Protein AF-A0AAJ5UP30-F1 (afdb_monomer_lite)

pLDDT: mean 88.15, std 12.1, range [41.09, 98.25]

Structure (mmCIF, N/CA/C/O backbone):
data_AF-A0AAJ5UP30-F1
#
_entry.id   AF-A0AAJ5UP30-F1
#
loop_
_atom_site.group_PDB
_atom_site.id
_atom_site.type_symbol
_atom_site.label_atom_id
_atom_site.label_alt_id
_atom_site.label_comp_id
_atom_site.label_asym_id
_atom_site.label_entity_id
_atom_site.label_seq_id
_atom_site.pdbx_PDB_ins_code
_atom_site.Cartn_x
_atom_site.Cartn_y
_atom_site.Cartn_z
_atom_site.occupancy
_atom_site.B_iso_or_equiv
_atom_site.auth_seq_id
_atom_site.auth_comp_id
_atom_site.auth_asym_id
_atom_site.auth_atom_id
_atom_site.pdbx_PDB_model_num
ATOM 1 N N . MET A 1 1 ? -9.444 -6.051 -22.638 1.00 88.31 1 MET A N 1
ATOM 2 C CA . MET A 1 1 ? -9.551 -6.904 -21.428 1.00 88.31 1 MET A CA 1
ATOM 3 C C . MET A 1 1 ? -9.373 -6.108 -20.137 1.00 88.31 1 MET A C 1
ATOM 5 O O . MET A 1 1 ? -10.094 -6.377 -19.191 1.00 88.31 1 MET A O 1
ATOM 9 N N . THR A 1 2 ? -8.501 -5.095 -20.102 1.00 93.06 2 THR A N 1
ATOM 10 C CA . THR A 1 2 ? -8.292 -4.219 -18.929 1.00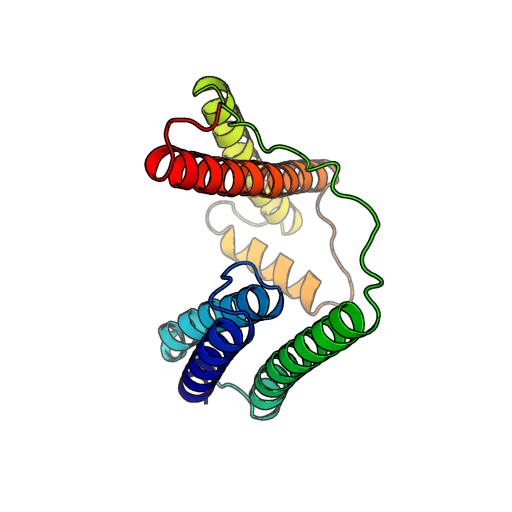 93.06 2 THR A CA 1
ATOM 11 C C . THR A 1 2 ? -9.570 -3.531 -18.433 1.00 93.06 2 THR A C 1
ATOM 13 O O . THR A 1 2 ? -9.874 -3.604 -17.249 1.00 93.06 2 THR A O 1
ATOM 16 N N . TYR A 1 3 ? -10.379 -2.945 -19.327 1.00 94.56 3 TYR A N 1
ATOM 17 C CA . TYR A 1 3 ? -11.665 -2.339 -18.942 1.00 94.56 3 TYR A CA 1
ATOM 18 C C . TYR A 1 3 ? -12.660 -3.358 -18.368 1.00 94.56 3 TYR A C 1
ATOM 20 O O . TYR A 1 3 ? -13.332 -3.078 -17.382 1.00 94.56 3 TYR A O 1
ATOM 28 N N . LEU A 1 4 ? -12.714 -4.563 -18.946 1.00 95.81 4 LEU A N 1
ATOM 29 C CA . LEU A 1 4 ? -13.547 -5.653 -18.432 1.00 95.81 4 LEU A CA 1
ATOM 30 C C . LEU A 1 4 ? -13.093 -6.085 -17.030 1.00 95.81 4 LEU A C 1
ATOM 32 O O . LEU A 1 4 ? -13.929 -6.260 -16.151 1.00 95.81 4 LEU A O 1
ATOM 36 N N . LEU A 1 5 ? -11.779 -6.211 -16.813 1.00 96.62 5 LEU A N 1
ATOM 37 C CA . LEU A 1 5 ? -11.207 -6.520 -15.502 1.00 96.62 5 LEU A CA 1
ATOM 38 C C . LEU A 1 5 ? -11.625 -5.476 -14.462 1.00 96.62 5 LEU A C 1
ATOM 40 O O . LEU A 1 5 ? -12.078 -5.843 -13.384 1.00 96.62 5 LEU A O 1
ATOM 44 N N . LEU A 1 6 ? -11.525 -4.187 -14.801 1.00 97.50 6 LEU A N 1
ATOM 45 C CA . LEU A 1 6 ? -11.940 -3.101 -13.914 1.00 97.50 6 LEU A CA 1
ATOM 46 C C . LEU A 1 6 ? -13.417 -3.225 -13.516 1.00 97.50 6 LEU A C 1
ATOM 48 O O . LEU A 1 6 ? -13.734 -3.154 -12.332 1.00 97.50 6 LEU A O 1
ATOM 52 N N . VAL A 1 7 ? -14.311 -3.456 -14.482 1.00 97.81 7 VAL A N 1
ATOM 53 C CA . VAL A 1 7 ? -15.747 -3.624 -14.208 1.00 97.81 7 VAL A CA 1
ATOM 54 C C . VAL A 1 7 ? -15.998 -4.815 -13.280 1.00 97.81 7 VAL A C 1
ATOM 56 O O . VAL A 1 7 ? -16.731 -4.680 -12.302 1.00 97.81 7 VAL A O 1
ATOM 59 N N . LEU A 1 8 ? -15.358 -5.960 -13.532 1.00 97.75 8 LEU A N 1
ATOM 60 C CA . LEU A 1 8 ? -15.498 -7.149 -12.685 1.00 97.75 8 LEU A CA 1
ATOM 61 C C . LEU A 1 8 ? -14.999 -6.905 -11.257 1.00 97.75 8 LEU A C 1
ATOM 63 O O . LEU A 1 8 ? -15.668 -7.295 -10.302 1.00 97.75 8 LEU A O 1
ATOM 67 N N . LEU A 1 9 ? -13.864 -6.221 -11.097 1.00 98.06 9 LEU A N 1
ATOM 68 C CA . LEU A 1 9 ? -13.325 -5.878 -9.782 1.00 98.06 9 LEU A CA 1
ATOM 69 C C . LEU A 1 9 ? -14.232 -4.892 -9.029 1.00 98.06 9 LEU A C 1
ATOM 71 O O . LEU A 1 9 ? -14.397 -5.035 -7.820 1.00 98.06 9 LEU A O 1
ATOM 75 N N . ILE A 1 10 ? -14.864 -3.934 -9.719 1.00 98.25 10 ILE A N 1
ATOM 76 C CA . ILE A 1 10 ? -15.855 -3.029 -9.109 1.00 98.25 10 ILE A CA 1
ATOM 77 C C . ILE A 1 10 ? -17.078 -3.817 -8.629 1.00 98.25 10 ILE A C 1
ATOM 79 O O . ILE A 1 10 ? -17.529 -3.618 -7.502 1.00 98.25 10 ILE A O 1
ATOM 83 N N . ILE A 1 11 ? -17.600 -4.737 -9.445 1.00 98.06 11 ILE A N 1
ATOM 84 C CA . ILE A 1 11 ? -18.727 -5.596 -9.053 1.00 98.06 11 ILE A CA 1
ATOM 85 C C . ILE A 1 11 ? -18.357 -6.426 -7.820 1.00 98.06 11 ILE A C 1
ATOM 87 O O . ILE A 1 11 ? -19.125 -6.478 -6.858 1.00 98.06 11 ILE A O 1
ATOM 91 N N . LEU A 1 12 ? -17.166 -7.026 -7.814 1.00 97.25 12 LEU A N 1
ATOM 92 C CA . LEU A 1 12 ? -16.684 -7.825 -6.692 1.00 97.25 12 LEU A CA 1
ATOM 93 C C . LEU A 1 12 ? -16.474 -6.978 -5.426 1.00 97.25 12 LEU A C 1
ATOM 95 O O . LEU A 1 12 ? -16.794 -7.427 -4.328 1.00 97.25 12 LEU A O 1
ATOM 99 N N . LEU A 1 13 ? -16.012 -5.732 -5.564 1.00 97.88 13 LEU A N 1
ATOM 100 C CA . LEU A 1 13 ? -15.893 -4.790 -4.451 1.00 97.88 13 LEU A CA 1
ATOM 101 C C . LEU A 1 13 ? -17.262 -4.487 -3.832 1.00 97.88 13 LEU A C 1
ATOM 103 O O . LEU A 1 13 ? -17.413 -4.545 -2.613 1.00 97.88 13 LEU A O 1
ATOM 107 N N . LEU A 1 14 ? -18.267 -4.192 -4.662 1.00 97.62 14 LEU A N 1
ATOM 108 C CA . LEU A 1 14 ? -19.634 -3.936 -4.201 1.00 97.62 14 LEU A CA 1
ATOM 109 C C . LEU A 1 14 ? -20.241 -5.173 -3.528 1.00 97.62 14 LEU A C 1
ATOM 111 O O . LEU A 1 14 ? -20.891 -5.053 -2.487 1.00 97.62 14 LEU A O 1
ATOM 115 N N . PHE A 1 15 ? -19.991 -6.359 -4.084 1.00 96.50 15 PHE A N 1
ATOM 116 C CA . PHE A 1 15 ? -20.386 -7.625 -3.477 1.00 96.50 15 PHE A CA 1
ATOM 117 C C . PHE A 1 15 ? -19.740 -7.809 -2.098 1.00 96.50 15 PHE A C 1
ATOM 119 O O . PHE A 1 15 ? -20.448 -8.056 -1.122 1.00 96.50 15 PHE A O 1
ATOM 126 N N . ASN A 1 16 ? -18.426 -7.604 -1.984 1.00 96.31 16 ASN A N 1
ATOM 127 C CA . ASN A 1 16 ? -17.703 -7.713 -0.717 1.00 96.31 16 ASN A CA 1
ATOM 128 C C . ASN A 1 16 ? -18.163 -6.681 0.314 1.00 96.31 16 ASN A C 1
ATOM 130 O O . ASN A 1 16 ? -18.272 -7.016 1.493 1.00 96.31 16 ASN A O 1
ATOM 134 N N . LEU A 1 17 ? -18.492 -5.456 -0.105 1.00 95.56 17 LEU A N 1
ATOM 135 C CA . LEU A 1 17 ? -19.091 -4.455 0.778 1.00 95.56 17 LEU A CA 1
ATOM 136 C C . LEU A 1 17 ? -20.421 -4.954 1.339 1.00 95.56 17 LEU A C 1
ATOM 138 O O . LEU A 1 17 ? -20.625 -4.908 2.548 1.00 95.56 17 LEU A O 1
ATOM 142 N N . LYS A 1 18 ? -21.313 -5.488 0.499 1.00 95.19 18 LYS A N 1
ATOM 143 C CA . LYS A 1 18 ? -22.596 -6.031 0.970 1.00 95.19 18 LYS A CA 1
ATOM 144 C C . LYS A 1 18 ? -22.419 -7.252 1.869 1.00 95.19 18 LYS A C 1
ATOM 146 O O . LYS A 1 18 ? -23.051 -7.307 2.924 1.00 95.19 18 LYS A O 1
ATOM 151 N N . LEU A 1 19 ? -21.534 -8.177 1.498 1.00 92.62 19 LEU A N 1
ATOM 152 C CA . LEU A 1 19 ? -21.231 -9.378 2.277 1.00 92.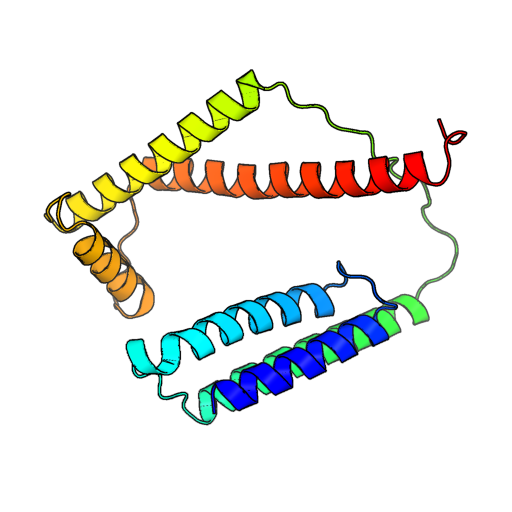62 19 LEU A CA 1
ATOM 153 C C . LEU A 1 19 ? -20.717 -9.031 3.683 1.00 92.62 19 LEU A C 1
ATOM 155 O O . LEU A 1 19 ? -21.101 -9.672 4.658 1.00 92.62 19 LEU A O 1
ATOM 159 N N . ASN A 1 20 ? -19.927 -7.960 3.799 1.00 91.69 20 ASN A N 1
ATOM 160 C CA . ASN A 1 20 ? -19.376 -7.465 5.060 1.00 91.69 20 ASN A CA 1
ATOM 161 C C . ASN A 1 20 ? -20.202 -6.318 5.679 1.00 91.69 20 ASN A C 1
ATOM 163 O O . ASN A 1 20 ? -19.674 -5.517 6.442 1.00 91.69 20 ASN A O 1
ATOM 167 N N . ARG A 1 21 ? -21.506 -6.214 5.374 1.00 90.44 21 ARG A N 1
ATOM 168 C CA . ARG A 1 21 ? -22.435 -5.228 5.981 1.00 90.44 21 ARG A CA 1
ATOM 169 C C . ARG A 1 21 ? -21.985 -3.760 5.849 1.00 90.44 21 ARG A C 1
ATOM 171 O O . ARG A 1 21 ? -22.243 -2.940 6.724 1.00 90.44 21 ARG A O 1
ATOM 178 N N . ASN A 1 22 ? -21.376 -3.427 4.716 1.00 87.44 22 ASN A N 1
ATOM 179 C CA . ASN A 1 22 ? -20.755 -2.144 4.378 1.00 87.44 22 ASN A CA 1
ATOM 180 C C . ASN A 1 22 ? -19.571 -1.752 5.283 1.00 87.44 22 ASN A C 1
ATOM 182 O O . ASN A 1 22 ? -19.244 -0.570 5.377 1.00 87.44 22 ASN A O 1
ATOM 186 N N . ASP A 1 23 ? -18.912 -2.719 5.929 1.00 84.81 23 ASP A N 1
ATOM 187 C CA . ASP A 1 23 ? -17.641 -2.477 6.607 1.00 84.81 23 ASP A CA 1
ATOM 188 C C . ASP A 1 23 ? -16.527 -2.263 5.572 1.00 84.81 23 ASP A C 1
ATOM 190 O O . ASP A 1 23 ? -16.058 -3.198 4.919 1.00 84.81 23 ASP A O 1
ATOM 194 N N . ILE A 1 24 ? -16.108 -1.007 5.419 1.00 88.75 24 ILE A N 1
ATOM 195 C CA . ILE A 1 24 ? -15.057 -0.602 4.477 1.00 88.75 24 ILE A CA 1
ATOM 196 C C . ILE A 1 24 ? -13.667 -1.125 4.868 1.00 88.75 24 ILE A C 1
ATOM 198 O O . ILE A 1 24 ? -12.766 -1.132 4.034 1.00 88.75 24 ILE A O 1
ATOM 202 N N . ILE A 1 25 ? -13.490 -1.548 6.124 1.00 87.88 25 ILE A N 1
ATOM 203 C CA . ILE A 1 25 ? -12.219 -2.021 6.692 1.00 87.88 25 ILE A CA 1
ATOM 204 C C . ILE A 1 25 ? -12.159 -3.553 6.679 1.00 87.88 25 ILE A C 1
ATOM 206 O O . ILE A 1 25 ? -11.116 -4.142 6.965 1.00 87.88 25 ILE A O 1
ATOM 210 N N . ALA A 1 26 ? -13.246 -4.224 6.284 1.00 89.00 26 ALA A N 1
ATOM 211 C CA . ALA A 1 26 ? -13.247 -5.668 6.139 1.00 89.00 26 ALA A CA 1
ATOM 212 C C . ALA A 1 26 ? -12.109 -6.119 5.197 1.00 89.00 26 ALA A C 1
ATOM 214 O O . ALA A 1 26 ? -11.944 -5.537 4.117 1.00 89.00 26 ALA A O 1
ATOM 215 N N . PRO A 1 27 ? -11.345 -7.174 5.545 1.00 92.31 27 PRO A N 1
ATOM 216 C CA . PRO A 1 27 ? -10.177 -7.592 4.768 1.00 92.31 27 PRO A CA 1
ATOM 217 C C . PRO A 1 27 ? -10.472 -7.816 3.279 1.00 92.31 27 PRO A C 1
ATOM 219 O O . PRO A 1 27 ? -9.727 -7.339 2.425 1.00 92.31 27 PRO A O 1
ATOM 222 N N . ALA A 1 28 ? -11.594 -8.469 2.954 1.00 95.31 28 ALA A N 1
ATOM 223 C CA . ALA A 1 28 ? -12.018 -8.706 1.571 1.00 95.31 28 ALA A CA 1
ATOM 224 C C . ALA A 1 28 ? -12.303 -7.403 0.803 1.00 95.31 28 ALA A C 1
ATOM 226 O O . ALA A 1 28 ? -11.978 -7.296 -0.382 1.00 95.31 28 ALA A O 1
ATOM 227 N N . VAL A 1 29 ? -12.877 -6.399 1.476 1.00 95.75 29 VAL A N 1
ATOM 228 C CA . VAL A 1 29 ? -13.176 -5.086 0.890 1.00 95.75 29 VAL A CA 1
ATOM 229 C C . VAL A 1 29 ? -11.886 -4.327 0.613 1.00 95.75 29 VAL A C 1
ATOM 231 O O . VAL A 1 29 ? -11.675 -3.911 -0.523 1.00 95.75 29 VAL A O 1
ATOM 234 N N . LEU A 1 30 ? -10.997 -4.206 1.605 1.00 94.69 30 LEU A N 1
ATOM 235 C CA . LEU A 1 30 ? -9.714 -3.512 1.453 1.00 94.69 30 LEU A CA 1
ATOM 236 C C . LEU A 1 30 ? -8.843 -4.143 0.362 1.00 94.69 30 LEU A C 1
ATOM 238 O O . LEU A 1 30 ? -8.293 -3.434 -0.484 1.00 94.69 30 LEU A O 1
ATOM 242 N N . PHE A 1 31 ? -8.760 -5.475 0.346 1.00 95.81 31 PHE A N 1
ATOM 243 C CA . PHE A 1 31 ? -8.009 -6.202 -0.670 1.00 95.81 31 PHE A CA 1
ATOM 244 C C . PHE A 1 31 ? -8.566 -5.923 -2.066 1.00 95.81 31 PHE A C 1
ATOM 246 O O . PHE A 1 31 ? -7.841 -5.434 -2.931 1.00 95.81 31 PHE A O 1
ATOM 253 N N . THR A 1 32 ? -9.869 -6.119 -2.275 1.00 97.38 32 THR A N 1
ATOM 254 C CA . THR A 1 32 ? -10.504 -5.875 -3.581 1.00 97.38 32 THR A CA 1
ATOM 255 C C . THR A 1 32 ? -10.383 -4.410 -4.011 1.00 97.38 32 THR A C 1
ATOM 257 O O . THR A 1 32 ? -10.109 -4.127 -5.177 1.00 97.38 32 THR A O 1
ATOM 260 N N . PHE A 1 33 ? -10.523 -3.468 -3.075 1.00 96.75 33 PHE A N 1
ATOM 261 C CA . PHE A 1 33 ? -10.409 -2.033 -3.332 1.00 96.75 33 PHE A CA 1
ATOM 262 C C . PHE A 1 33 ? -9.035 -1.650 -3.899 1.00 96.75 33 PHE A C 1
ATOM 264 O O . PHE A 1 33 ? -8.958 -0.902 -4.875 1.00 96.75 33 PHE A O 1
ATOM 271 N N . SER A 1 34 ? -7.951 -2.217 -3.359 1.00 96.19 34 SER A N 1
ATOM 272 C CA . SER A 1 34 ? -6.593 -1.981 -3.871 1.00 96.19 34 SER A CA 1
ATOM 273 C C . SER A 1 34 ? -6.413 -2.427 -5.333 1.00 96.19 34 SER A C 1
ATOM 275 O O . SER A 1 34 ? -5.784 -1.723 -6.134 1.00 96.19 34 SER A O 1
ATOM 277 N N . PHE A 1 35 ? -7.035 -3.547 -5.722 1.00 97.12 35 PHE A N 1
ATOM 278 C CA . PHE A 1 35 ? -7.043 -4.028 -7.105 1.00 97.12 35 PHE A CA 1
ATOM 279 C C . PHE A 1 35 ? -7.911 -3.158 -8.013 1.00 97.12 35 PHE A C 1
ATOM 281 O O . PHE A 1 35 ? -7.514 -2.905 -9.149 1.00 97.12 35 PHE A O 1
ATOM 288 N N . VAL A 1 36 ? -9.049 -2.650 -7.525 1.00 97.81 36 VAL A N 1
ATOM 289 C CA . VAL A 1 36 ? -9.887 -1.698 -8.275 1.00 97.81 36 VAL A CA 1
ATOM 290 C C . VAL A 1 36 ? -9.105 -0.429 -8.601 1.00 97.81 36 VAL A C 1
ATOM 292 O O . VAL A 1 36 ? -9.081 -0.025 -9.761 1.00 97.81 36 VAL A O 1
ATOM 295 N N . ILE A 1 37 ? -8.417 0.169 -7.622 1.00 97.00 37 ILE A N 1
ATOM 296 C CA . ILE A 1 37 ? -7.586 1.364 -7.852 1.00 97.00 37 ILE A CA 1
ATOM 297 C C . ILE A 1 37 ? -6.492 1.065 -8.881 1.00 97.00 37 ILE A C 1
ATOM 299 O O . ILE A 1 37 ? -6.287 1.832 -9.822 1.00 97.00 37 ILE A O 1
ATOM 303 N N . SER A 1 38 ? -5.809 -0.068 -8.733 1.00 94.81 38 SER A N 1
ATOM 304 C CA . SER A 1 38 ? -4.727 -0.458 -9.642 1.00 94.81 38 SER A CA 1
ATOM 305 C C . SER A 1 38 ? -5.232 -0.670 -11.075 1.00 94.81 38 SER A C 1
ATOM 307 O O . SER A 1 38 ? -4.645 -0.158 -12.028 1.00 94.81 38 SER A O 1
ATOM 309 N N . ALA A 1 39 ? -6.361 -1.366 -11.238 1.00 95.56 39 ALA A N 1
ATOM 310 C CA . ALA A 1 39 ? -7.005 -1.578 -12.531 1.00 95.56 39 ALA A CA 1
ATOM 311 C C . ALA A 1 39 ? -7.557 -0.275 -13.131 1.00 95.56 39 ALA A C 1
ATOM 313 O O . ALA A 1 39 ? -7.531 -0.114 -14.350 1.00 95.56 39 ALA A O 1
ATOM 314 N N . PHE A 1 40 ? -8.014 0.666 -12.299 1.00 96.88 40 PHE A N 1
ATOM 315 C CA . PHE A 1 40 ? -8.475 1.984 -12.733 1.00 96.88 40 PHE A CA 1
ATOM 316 C C . PHE A 1 40 ? -7.338 2.777 -13.382 1.00 96.88 40 PHE A C 1
ATOM 318 O O . PHE A 1 40 ? -7.473 3.221 -14.522 1.00 96.88 40 PHE A O 1
ATOM 325 N N . PHE A 1 41 ? -6.180 2.874 -12.723 1.00 95.00 41 PHE A N 1
ATOM 326 C CA . PHE A 1 41 ? -5.010 3.521 -13.321 1.00 95.00 41 PHE A CA 1
ATOM 327 C C . PHE A 1 41 ? -4.514 2.783 -14.569 1.00 95.00 41 PHE A C 1
ATOM 329 O O . PHE A 1 41 ? -4.231 3.421 -15.582 1.00 95.00 41 PHE A O 1
ATOM 336 N N . ALA A 1 42 ? -4.474 1.447 -14.549 1.00 92.88 42 ALA A N 1
ATOM 337 C CA . ALA A 1 42 ? -4.115 0.669 -15.735 1.00 92.88 42 ALA A CA 1
ATOM 338 C C . ALA A 1 42 ? -5.064 0.937 -16.920 1.00 92.88 42 ALA A C 1
ATOM 340 O O . ALA A 1 42 ? -4.619 0.990 -18.065 1.00 92.88 42 ALA A O 1
ATOM 341 N N . ALA A 1 43 ? -6.358 1.142 -16.659 1.00 93.56 43 ALA A N 1
ATOM 342 C CA . ALA A 1 43 ? -7.349 1.475 -17.677 1.00 93.56 43 ALA A CA 1
ATOM 343 C C . ALA A 1 43 ? -7.178 2.901 -18.232 1.00 93.56 43 ALA A C 1
ATOM 345 O O . ALA A 1 43 ? -7.328 3.094 -19.438 1.00 93.56 43 ALA A O 1
ATOM 346 N N . LEU A 1 44 ? -6.827 3.883 -17.390 1.00 93.50 44 LEU A N 1
ATOM 347 C CA . LEU A 1 44 ? -6.544 5.259 -17.829 1.00 93.50 44 LEU A CA 1
ATOM 348 C C . LEU A 1 44 ? -5.315 5.340 -18.742 1.00 93.50 44 LEU A C 1
ATOM 350 O O . LEU A 1 44 ? -5.304 6.105 -19.703 1.00 93.50 44 LEU A O 1
ATOM 354 N N . TYR A 1 45 ? -4.287 4.541 -18.456 1.00 92.69 45 TYR A N 1
ATOM 355 C CA . TYR A 1 45 ? -3.018 4.583 -19.182 1.00 92.69 45 TYR A CA 1
ATOM 356 C C . TYR A 1 45 ? -2.858 3.482 -20.234 1.00 92.69 45 TYR A C 1
ATOM 358 O O . TYR A 1 45 ? -1.783 3.372 -20.816 1.00 92.69 45 TYR A O 1
ATOM 366 N N . VAL A 1 46 ? -3.906 2.708 -20.546 1.00 92.50 46 VAL A N 1
ATOM 367 C CA . VAL A 1 46 ? -3.812 1.572 -21.483 1.00 92.50 46 VAL A CA 1
ATOM 368 C C . VAL A 1 46 ? -3.242 1.972 -22.850 1.00 92.50 46 VAL A C 1
ATOM 370 O O . VAL A 1 46 ? -2.429 1.238 -23.401 1.00 92.50 46 VAL A O 1
ATOM 373 N N . GLY A 1 47 ? -3.613 3.151 -23.364 1.00 85.56 47 GLY A N 1
ATOM 374 C CA . GLY A 1 47 ? -3.122 3.660 -24.648 1.00 85.56 47 GLY A CA 1
ATOM 375 C C . GLY A 1 47 ? -1.710 4.242 -24.579 1.00 85.56 47 GLY A C 1
ATOM 376 O O . GLY A 1 47 ? -0.970 4.157 -25.547 1.00 85.56 47 GLY A O 1
ATOM 377 N N . LYS A 1 48 ? -1.308 4.799 -23.429 1.00 87.81 48 LYS A N 1
ATOM 378 C CA . LYS A 1 48 ? 0.034 5.378 -23.241 1.00 87.81 48 LYS A CA 1
ATOM 379 C C . LYS A 1 48 ? 1.086 4.313 -22.935 1.00 87.81 48 LYS A C 1
ATOM 381 O O . LYS A 1 48 ? 2.253 4.490 -23.260 1.00 87.81 48 LYS A O 1
ATOM 386 N N . TRP A 1 49 ? 0.684 3.252 -22.245 1.00 84.94 49 TRP A N 1
ATOM 387 C CA . TRP A 1 49 ? 1.557 2.159 -21.820 1.00 84.94 49 TRP A CA 1
ATOM 388 C C . TRP A 1 49 ? 1.458 0.935 -22.730 1.00 84.94 49 TRP A C 1
ATOM 390 O O . TRP A 1 49 ? 2.046 -0.088 -22.396 1.00 84.94 49 TRP A O 1
ATOM 400 N N . GLU A 1 50 ? 0.697 1.032 -23.829 1.00 84.88 50 GLU A N 1
ATOM 401 C CA . GLU A 1 50 ? 0.448 -0.063 -24.777 1.00 84.88 50 GLU A CA 1
ATOM 402 C C . GLU A 1 50 ? 0.130 -1.375 -24.045 1.00 84.88 50 GLU A C 1
ATOM 404 O O . GLU A 1 50 ? 0.749 -2.423 -24.226 1.00 84.88 50 GLU A O 1
ATOM 409 N N . LEU A 1 51 ? -0.811 -1.281 -23.104 1.00 82.19 51 LEU A N 1
ATOM 410 C CA . LEU A 1 51 ? -0.979 -2.289 -22.068 1.00 82.19 51 LEU A CA 1
ATOM 411 C C . LEU A 1 51 ? -1.846 -3.444 -22.583 1.00 82.19 51 LEU A C 1
ATOM 413 O O . LEU A 1 51 ? -3.066 -3.485 -22.395 1.00 82.19 51 LEU A O 1
ATOM 417 N N . PHE A 1 52 ? -1.202 -4.404 -23.243 1.00 85.69 52 PHE A N 1
ATOM 418 C CA . PHE A 1 52 ? -1.840 -5.616 -23.753 1.00 85.69 52 PHE A CA 1
ATOM 419 C C . PHE A 1 52 ? -2.007 -6.654 -22.640 1.00 85.69 52 PHE A C 1
ATOM 421 O O . PHE A 1 52 ? -1.167 -7.528 -22.430 1.00 85.69 52 PHE A O 1
ATOM 428 N N . LEU A 1 53 ? -3.114 -6.557 -21.898 1.00 87.75 53 LEU A N 1
ATOM 429 C CA . LEU A 1 53 ? -3.409 -7.506 -20.826 1.00 87.75 53 LEU A CA 1
ATOM 430 C C . LEU A 1 53 ? -3.625 -8.921 -21.389 1.00 87.75 53 LEU A C 1
ATOM 432 O O . LEU A 1 53 ? -4.645 -9.201 -22.023 1.00 87.75 53 LEU A O 1
ATOM 436 N N . HIS A 1 54 ? -2.678 -9.816 -21.106 1.00 93.62 54 HIS A N 1
ATOM 437 C CA . HIS A 1 54 ? -2.746 -11.219 -21.498 1.00 93.62 54 HIS A CA 1
ATOM 438 C C . HIS A 1 54 ? -3.866 -11.967 -20.751 1.00 93.62 54 HIS A C 1
ATOM 440 O O . HIS A 1 54 ? -4.161 -11.677 -19.587 1.00 93.62 54 HIS A O 1
ATOM 446 N N . LYS A 1 55 ? -4.460 -12.985 -21.394 1.00 93.75 55 LYS A N 1
ATOM 447 C CA . LYS A 1 55 ? -5.566 -13.780 -20.821 1.00 93.75 55 LYS A CA 1
ATOM 448 C C . LYS A 1 55 ? -5.193 -14.425 -19.483 1.00 93.75 55 LYS A C 1
ATOM 450 O O . LYS A 1 55 ? -5.986 -14.392 -18.551 1.00 93.75 55 LYS A O 1
ATOM 455 N N . ASN A 1 56 ? -3.972 -14.946 -19.363 1.00 96.00 56 ASN A N 1
ATOM 456 C CA . ASN A 1 56 ? -3.500 -15.559 -18.116 1.00 96.00 56 ASN A CA 1
ATOM 457 C C . ASN A 1 56 ? -3.487 -14.546 -16.965 1.00 96.00 56 ASN A C 1
ATOM 459 O O . ASN A 1 56 ? -4.024 -14.831 -15.903 1.00 96.00 56 ASN A O 1
ATOM 463 N N . THR A 1 57 ? -2.950 -13.343 -17.186 1.00 93.56 57 THR A N 1
ATOM 464 C CA . THR A 1 57 ? -2.929 -12.277 -16.173 1.00 93.56 57 THR A CA 1
ATOM 465 C C . THR A 1 57 ? -4.341 -11.856 -15.782 1.00 93.56 57 THR A C 1
ATOM 467 O O . THR A 1 57 ? -4.627 -11.679 -14.603 1.00 93.56 57 THR A O 1
ATOM 470 N N . PHE A 1 58 ? -5.244 -11.754 -16.761 1.00 96.12 58 PHE A N 1
ATOM 471 C CA . PHE A 1 58 ? -6.654 -11.478 -16.506 1.00 96.12 58 PHE A CA 1
ATOM 472 C C . PHE A 1 58 ? -7.285 -12.526 -15.574 1.00 96.12 58 PHE A C 1
ATOM 474 O O . PHE A 1 58 ? -7.919 -12.155 -14.585 1.00 96.12 58 PHE A O 1
ATOM 481 N N . TYR A 1 59 ? -7.084 -13.820 -15.848 1.00 96.38 59 TYR A N 1
ATOM 482 C CA . TYR A 1 59 ? -7.634 -14.895 -15.020 1.00 96.38 59 TYR A CA 1
ATOM 483 C C . TYR A 1 59 ? -6.993 -14.958 -13.637 1.00 96.38 59 TYR A C 1
ATOM 485 O O . TYR A 1 59 ? -7.718 -15.068 -12.655 1.00 96.38 59 TYR A O 1
ATOM 493 N N . VAL A 1 60 ? -5.670 -14.823 -13.543 1.00 97.00 60 VAL A N 1
ATOM 494 C CA . VAL A 1 60 ? -4.955 -14.828 -12.258 1.00 97.00 60 VAL A CA 1
ATOM 495 C C . VAL A 1 60 ? -5.463 -13.711 -11.349 1.00 97.00 60 VAL A C 1
ATOM 497 O O . VAL A 1 60 ? -5.765 -13.970 -10.189 1.00 97.00 60 VAL A O 1
ATOM 500 N N . ILE A 1 61 ? -5.626 -12.489 -11.868 1.00 97.12 61 ILE A N 1
ATOM 501 C CA . ILE A 1 61 ? -6.142 -11.376 -11.060 1.00 97.12 61 ILE A CA 1
ATOM 502 C C . ILE A 1 61 ? -7.603 -11.628 -10.678 1.00 97.12 61 ILE A C 1
ATOM 504 O O . ILE A 1 61 ? -7.961 -11.511 -9.511 1.00 97.12 61 ILE A O 1
ATOM 508 N N . THR A 1 62 ? -8.452 -11.994 -11.639 1.00 96.06 62 THR A N 1
ATOM 509 C CA . THR A 1 62 ? -9.891 -12.152 -11.382 1.00 96.06 62 THR A CA 1
ATOM 510 C C . THR A 1 62 ? -10.161 -13.271 -10.375 1.00 96.06 62 THR A C 1
ATOM 512 O O . THR A 1 62 ? -10.861 -13.055 -9.387 1.00 96.06 62 THR A O 1
ATOM 515 N N . PHE A 1 63 ? -9.584 -14.455 -10.593 1.00 97.44 63 PHE A N 1
ATOM 516 C CA . PHE A 1 63 ? -9.792 -15.598 -9.711 1.00 97.44 63 PHE A CA 1
ATOM 517 C C . PHE A 1 63 ? -9.039 -15.467 -8.391 1.00 97.44 63 PHE A C 1
ATOM 519 O O . PHE A 1 63 ? -9.593 -15.870 -7.380 1.00 97.44 63 PHE A O 1
ATOM 526 N N . GLY A 1 64 ? -7.858 -14.843 -8.357 1.00 97.31 64 GLY A N 1
ATOM 527 C CA . GLY A 1 64 ? -7.141 -14.609 -7.101 1.00 97.31 64 GLY A CA 1
ATOM 528 C C . GLY A 1 64 ? -7.894 -13.665 -6.158 1.00 97.31 64 GLY A C 1
ATOM 529 O O . GLY A 1 64 ? -7.999 -13.924 -4.960 1.00 97.31 64 GLY A O 1
ATOM 530 N N . VAL A 1 65 ? -8.495 -12.591 -6.686 1.00 97.44 65 VAL A N 1
ATOM 531 C CA . VAL A 1 65 ? -9.314 -11.680 -5.864 1.00 97.44 65 VAL A CA 1
ATOM 532 C C . VAL A 1 65 ? -10.624 -12.343 -5.428 1.00 97.44 65 VAL A C 1
ATOM 534 O O . VAL A 1 65 ? -11.064 -12.164 -4.287 1.00 97.44 65 VAL A O 1
ATOM 537 N N . LEU A 1 66 ? -11.230 -13.156 -6.297 1.00 97.25 66 LEU A N 1
ATOM 538 C CA . LEU A 1 66 ? -12.414 -13.941 -5.950 1.00 97.25 66 LEU A CA 1
ATOM 539 C C . LEU A 1 66 ? -12.112 -14.984 -4.863 1.00 97.25 66 LEU A C 1
ATOM 541 O O . LEU A 1 66 ? -12.840 -15.056 -3.877 1.00 97.25 66 LEU A O 1
ATOM 545 N N . GLU A 1 67 ? -11.032 -15.749 -5.012 1.00 97.50 67 GLU A N 1
ATOM 546 C CA . GLU A 1 67 ? -10.568 -16.749 -4.048 1.00 97.50 67 GLU A CA 1
ATOM 547 C C . GLU A 1 67 ? -10.355 -16.116 -2.674 1.00 97.50 67 GLU A C 1
ATOM 549 O O . GLU A 1 67 ? -10.916 -16.593 -1.690 1.00 97.50 67 GLU A O 1
ATOM 554 N N . PHE A 1 68 ? -9.631 -14.994 -2.607 1.00 97.12 68 PHE A N 1
ATOM 555 C CA . PHE A 1 68 ? -9.419 -14.277 -1.351 1.00 97.12 68 PHE A CA 1
ATOM 556 C C . PHE A 1 68 ? -10.744 -13.892 -0.677 1.00 97.12 68 PHE A C 1
ATOM 558 O O . PHE A 1 68 ? -10.919 -14.074 0.528 1.00 97.12 68 PHE A O 1
ATOM 565 N N . SER A 1 69 ? -11.710 -13.414 -1.465 1.00 96.38 69 SER A N 1
ATOM 566 C CA . SER A 1 69 ? -13.044 -13.049 -0.975 1.00 96.38 69 SER A CA 1
ATOM 567 C C . SER A 1 69 ? -13.789 -14.256 -0.390 1.00 96.38 69 SER A C 1
ATOM 569 O O . SER A 1 69 ? -14.368 -14.163 0.695 1.00 96.38 69 SER A O 1
ATOM 571 N N . VAL A 1 70 ? -13.730 -15.404 -1.073 1.00 96.44 70 VAL A N 1
ATOM 572 C CA . VAL A 1 70 ? -14.332 -16.669 -0.622 1.00 96.44 70 VAL A CA 1
ATOM 573 C C . VAL A 1 70 ? -13.668 -17.166 0.661 1.00 96.44 70 VAL A C 1
ATOM 575 O O . VAL A 1 70 ? -14.368 -17.527 1.606 1.00 96.44 70 VAL A O 1
ATOM 578 N N . VAL A 1 71 ? -12.336 -17.135 0.738 1.00 96.56 71 VAL A N 1
ATOM 579 C CA . VAL A 1 71 ? -11.589 -17.544 1.935 1.00 96.56 71 VAL A CA 1
ATOM 580 C C . VAL A 1 71 ? -11.936 -16.649 3.123 1.00 96.56 71 VAL A C 1
ATOM 582 O O . VAL A 1 71 ? -12.216 -17.162 4.205 1.00 96.56 71 VAL A O 1
ATOM 585 N N . CYS A 1 72 ? -12.000 -15.325 2.947 1.00 94.69 72 CYS A N 1
ATOM 586 C CA . CYS A 1 72 ? -12.437 -14.421 4.012 1.00 94.69 72 CYS A CA 1
ATOM 587 C C . CYS A 1 72 ? -13.851 -14.750 4.508 1.00 94.69 72 CYS A C 1
ATOM 589 O O . CYS A 1 72 ? -14.077 -14.800 5.718 1.00 94.69 72 CYS A O 1
ATOM 591 N N . ALA A 1 73 ? -14.791 -15.006 3.594 1.00 92.50 73 ALA A N 1
ATOM 592 C CA . ALA A 1 73 ? -16.155 -15.387 3.949 1.00 92.50 73 ALA A CA 1
ATOM 593 C C . ALA A 1 73 ? -16.195 -16.719 4.718 1.00 92.50 73 ALA A C 1
ATOM 595 O O . ALA A 1 73 ? -16.897 -16.839 5.723 1.00 92.50 73 ALA A O 1
ATOM 596 N N . PHE A 1 74 ? -15.396 -17.695 4.285 1.00 94.50 74 PHE A N 1
ATOM 597 C CA . PHE A 1 74 ? -15.276 -19.001 4.924 1.00 94.50 74 PHE A CA 1
ATOM 598 C C . PHE A 1 74 ? -14.677 -18.910 6.333 1.00 94.50 74 PHE A C 1
ATOM 600 O O . PHE A 1 74 ? -15.227 -19.476 7.275 1.00 94.50 74 PHE A O 1
ATOM 607 N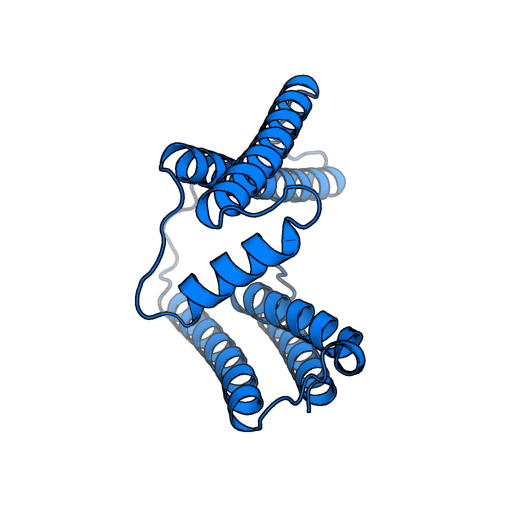 N . ILE A 1 75 ? -13.599 -18.144 6.515 1.00 92.12 75 ILE A N 1
ATOM 608 C CA . ILE A 1 75 ? -13.004 -17.915 7.838 1.00 92.12 75 ILE A CA 1
ATOM 609 C C . ILE A 1 75 ? -13.979 -17.176 8.752 1.00 92.12 75 ILE A C 1
ATOM 611 O O . ILE A 1 75 ? -14.133 -17.560 9.909 1.00 92.12 75 ILE A O 1
ATOM 615 N N . HIS A 1 76 ? -14.679 -16.156 8.246 1.00 88.56 76 HIS A N 1
ATOM 616 C CA . HIS A 1 76 ? -15.711 -15.472 9.020 1.00 88.56 76 HIS A CA 1
ATOM 617 C C . HIS A 1 76 ? -16.798 -16.457 9.472 1.00 88.56 76 HIS A C 1
ATOM 619 O O . HIS A 1 76 ? -17.147 -16.474 10.651 1.00 88.56 76 HIS A O 1
ATOM 625 N N . PHE A 1 77 ? -17.269 -17.329 8.574 1.00 88.88 77 PHE A N 1
ATOM 626 C CA . PHE A 1 77 ? -18.217 -18.391 8.906 1.00 88.88 77 PHE A CA 1
ATOM 627 C C . PHE A 1 77 ? -17.686 -19.306 10.020 1.00 88.88 77 PHE A C 1
ATOM 629 O O . PHE A 1 77 ? -18.352 -19.434 11.046 1.00 88.88 77 PHE A O 1
ATOM 636 N N . ILE A 1 78 ? -16.467 -19.846 9.887 1.00 91.00 78 ILE A N 1
ATOM 637 C CA . ILE A 1 78 ? -15.818 -20.680 10.916 1.00 91.00 78 ILE A CA 1
ATOM 638 C C . ILE A 1 78 ? -15.761 -19.944 12.258 1.00 91.00 78 ILE A C 1
ATOM 640 O O . ILE A 1 78 ? -16.225 -20.465 13.269 1.00 91.00 78 ILE A O 1
ATOM 644 N N . VAL A 1 79 ? -15.232 -18.720 12.289 1.00 87.00 79 VAL A N 1
ATOM 645 C CA . VAL A 1 79 ? -15.075 -17.953 13.535 1.00 87.00 79 VAL A CA 1
ATOM 646 C C . VAL A 1 79 ? -16.428 -17.675 14.185 1.00 87.00 79 VAL A C 1
ATOM 648 O O . VAL A 1 79 ? -16.550 -17.765 15.404 1.00 87.00 79 VAL A O 1
ATOM 651 N N . THR A 1 80 ? -17.461 -17.357 13.401 1.00 83.56 80 THR A N 1
ATOM 652 C CA . THR A 1 80 ? -18.811 -17.160 13.946 1.00 83.56 80 THR A CA 1
ATOM 653 C C . THR A 1 80 ? -19.450 -18.453 14.440 1.00 83.56 80 THR A C 1
ATOM 655 O O . THR A 1 80 ? -20.147 -18.419 15.449 1.00 83.56 80 THR A O 1
ATOM 658 N N . PHE A 1 81 ? -19.183 -19.582 13.782 1.00 85.38 81 PHE A N 1
ATOM 659 C CA . PHE A 1 81 ? -19.725 -20.890 14.141 1.00 85.38 81 PHE A CA 1
ATOM 660 C C . PHE A 1 81 ? -19.085 -21.453 15.418 1.00 85.38 81 PHE A C 1
ATOM 662 O O . PHE A 1 81 ? -19.784 -21.965 16.287 1.00 85.38 81 PHE A O 1
ATOM 669 N N . PHE A 1 82 ? -17.765 -21.311 15.570 1.00 80.62 82 PHE A N 1
ATOM 670 C CA . PHE A 1 82 ? -17.013 -21.823 16.721 1.00 80.62 82 PHE A CA 1
ATOM 671 C C . PHE A 1 82 ? -16.881 -20.825 17.883 1.00 80.62 82 PHE A C 1
ATOM 673 O O . PHE A 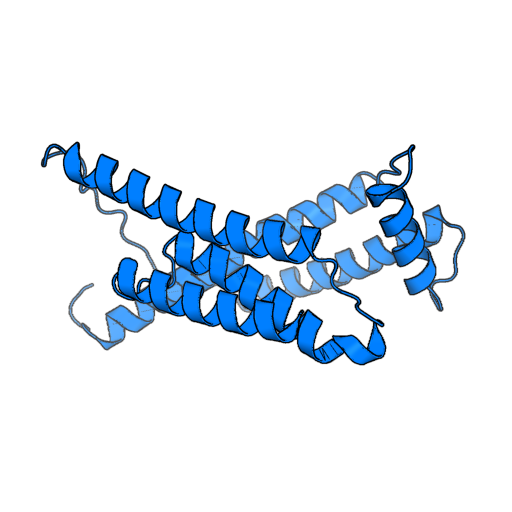1 82 ? -16.283 -21.153 18.911 1.00 80.62 82 PHE A O 1
ATOM 680 N N . ARG A 1 83 ? -17.425 -19.603 17.773 1.00 73.31 83 ARG A N 1
ATOM 681 C CA . ARG A 1 83 ? -17.402 -18.634 18.881 1.00 73.31 83 ARG A CA 1
ATOM 682 C C . ARG A 1 83 ? -18.311 -19.095 20.020 1.00 73.31 83 ARG A C 1
ATOM 684 O O . ARG A 1 83 ? -19.509 -18.821 20.030 1.00 73.31 83 ARG A O 1
ATOM 691 N N . HIS A 1 84 ? -17.717 -19.693 21.051 1.00 58.31 84 HIS A N 1
ATOM 692 C CA . HIS A 1 84 ? -18.357 -19.785 22.357 1.00 58.31 84 HIS A CA 1
ATOM 693 C C . HIS A 1 84 ? -18.402 -18.392 23.007 1.00 58.31 84 HIS A C 1
ATOM 695 O O . HIS A 1 84 ? -17.388 -17.733 23.243 1.00 58.31 84 HIS A O 1
ATOM 701 N N . SER A 1 85 ? -19.623 -17.913 23.229 1.00 62.28 85 SER A N 1
ATOM 702 C CA . SER A 1 85 ? -19.944 -16.622 23.833 1.00 62.28 85 SER A CA 1
ATOM 703 C C . SER A 1 85 ? -19.490 -16.572 25.292 1.00 62.28 85 SER A C 1
ATOM 705 O O . SER A 1 85 ? -20.254 -16.988 26.160 1.00 62.28 85 SER A O 1
ATOM 707 N N . SER A 1 86 ? -18.294 -16.056 25.597 1.00 52.38 86 SER A N 1
ATOM 708 C CA . SER A 1 86 ? -18.041 -15.486 26.943 1.00 52.38 86 SER A CA 1
ATOM 709 C C . SER A 1 86 ? -16.731 -14.734 27.160 1.00 52.38 86 SER A C 1
ATOM 711 O O . SER A 1 86 ? -16.658 -13.996 28.136 1.00 52.38 86 SER A O 1
ATOM 713 N N . TYR A 1 87 ? -15.708 -14.846 26.314 1.00 49.03 87 TYR A N 1
ATOM 714 C CA . TYR A 1 87 ? -14.401 -14.300 26.691 1.00 49.03 87 TYR A CA 1
ATOM 715 C C . TYR A 1 87 ? -14.025 -13.006 25.956 1.00 49.03 87 TYR A C 1
ATOM 717 O O . TYR A 1 87 ? -13.925 -12.960 24.732 1.00 49.03 87 TYR A O 1
ATOM 725 N N . LEU A 1 88 ? -13.771 -11.986 26.789 1.00 51.88 88 LEU A N 1
ATOM 726 C CA . LEU A 1 88 ? -12.972 -10.776 26.565 1.00 51.88 88 LEU A CA 1
ATOM 727 C C . LEU A 1 88 ? -13.686 -9.583 25.917 1.00 51.88 88 LEU A C 1
ATOM 729 O O . LEU A 1 88 ? -13.563 -9.291 24.730 1.00 51.88 88 LEU A O 1
ATOM 733 N N . ARG A 1 89 ? -14.354 -8.804 26.773 1.00 48.69 89 ARG A N 1
ATOM 734 C CA . ARG A 1 89 ? -14.630 -7.384 26.529 1.00 48.69 89 ARG A CA 1
ATOM 735 C C . ARG A 1 89 ? -13.965 -6.530 27.613 1.00 48.69 89 ARG A C 1
ATOM 737 O O . ARG A 1 89 ? -14.616 -5.689 28.221 1.00 48.69 89 ARG A O 1
ATOM 744 N N . GLU A 1 90 ? -12.659 -6.688 27.816 1.00 50.72 90 GLU A N 1
ATOM 745 C CA . GLU A 1 90 ? -11.875 -5.497 28.155 1.00 50.72 90 GLU A CA 1
ATOM 746 C C . GLU A 1 90 ? -11.774 -4.684 26.869 1.00 50.72 90 GLU A C 1
ATOM 748 O O . GLU A 1 90 ? -10.916 -4.897 26.016 1.00 50.72 90 GLU A O 1
ATOM 753 N N . ALA A 1 91 ? -12.781 -3.839 26.653 1.00 61.94 91 ALA A N 1
ATOM 754 C CA . ALA A 1 91 ? -12.836 -2.992 25.481 1.00 61.94 91 ALA A CA 1
ATOM 755 C C . ALA A 1 91 ? -11.687 -1.989 25.580 1.00 61.94 91 ALA A C 1
ATOM 757 O O . ALA A 1 91 ? -11.778 -1.022 26.339 1.00 61.94 91 ALA A O 1
ATOM 758 N N . TRP A 1 92 ? -10.620 -2.214 24.813 1.00 61.97 92 TRP A N 1
ATOM 759 C CA . TRP A 1 92 ? -9.663 -1.164 24.499 1.00 61.97 92 TRP A CA 1
ATOM 760 C C . TRP A 1 92 ? -10.457 0.064 24.040 1.00 61.97 92 TRP A C 1
ATOM 762 O O . TRP A 1 92 ? -11.231 -0.009 23.083 1.00 61.97 92 TRP A O 1
ATOM 772 N N . ARG A 1 93 ? -10.348 1.163 24.795 1.00 74.19 93 ARG A N 1
ATOM 773 C CA . ARG A 1 93 ? -11.074 2.401 24.511 1.00 74.19 93 ARG A CA 1
ATOM 774 C C . ARG A 1 93 ? -10.164 3.307 23.682 1.00 74.19 93 ARG A C 1
ATOM 776 O O . ARG A 1 93 ? -9.216 3.855 24.254 1.00 74.19 93 ARG A O 1
ATOM 783 N N . PRO A 1 94 ? -10.419 3.462 22.371 1.00 77.75 94 PRO A N 1
ATOM 784 C CA . PRO A 1 94 ? -9.653 4.384 21.546 1.00 77.75 94 PRO A CA 1
ATOM 785 C C . PRO A 1 94 ? -9.732 5.799 22.135 1.00 77.75 94 PRO A C 1
ATOM 787 O O . PRO A 1 94 ? -10.798 6.248 22.555 1.00 77.75 94 PRO A O 1
ATOM 790 N N . LYS A 1 95 ? -8.597 6.501 22.189 1.00 85.19 95 LYS A N 1
ATOM 791 C CA . LYS A 1 95 ? -8.508 7.913 22.599 1.00 85.19 95 LYS A CA 1
ATOM 792 C C . LYS A 1 95 ? -8.064 8.758 21.414 1.00 85.19 95 LYS A C 1
ATOM 794 O O . LYS A 1 95 ? -7.324 8.269 20.562 1.00 85.19 95 LYS A O 1
ATOM 799 N N . ILE A 1 96 ? -8.507 10.014 21.364 1.00 87.56 96 ILE A N 1
ATOM 800 C CA . ILE A 1 96 ? -8.082 10.949 20.317 1.00 87.56 96 ILE A CA 1
ATOM 801 C C . ILE A 1 96 ? -6.596 11.238 20.516 1.00 87.56 96 ILE A C 1
ATOM 803 O O . ILE A 1 96 ? -6.170 11.629 21.603 1.00 87.56 96 ILE A O 1
ATOM 807 N N . ILE A 1 97 ? -5.813 11.046 19.459 1.00 89.50 97 ILE A N 1
ATOM 808 C CA . ILE A 1 97 ? -4.373 11.287 19.468 1.00 89.50 97 ILE A CA 1
ATOM 809 C C . ILE A 1 97 ? -4.121 12.627 18.786 1.00 89.50 97 ILE A C 1
ATOM 811 O O . ILE A 1 97 ? -4.310 12.762 17.578 1.00 89.50 97 ILE A O 1
ATOM 815 N N . THR A 1 98 ? -3.691 13.629 19.549 1.00 90.75 98 THR A N 1
ATOM 816 C CA . THR A 1 98 ? -3.334 14.944 19.010 1.00 90.75 98 THR A CA 1
ATOM 817 C C . THR A 1 98 ? -1.828 15.022 18.767 1.00 90.75 98 THR A C 1
ATOM 819 O O . THR A 1 98 ? -1.011 14.725 19.640 1.00 90.75 98 THR A O 1
ATOM 822 N N . ILE A 1 99 ? -1.441 15.419 17.554 1.00 89.88 99 ILE A N 1
ATOM 823 C CA . ILE A 1 99 ? -0.039 15.616 17.167 1.00 89.88 99 ILE A CA 1
ATOM 824 C C . ILE A 1 99 ? 0.188 17.110 16.966 1.00 89.88 99 ILE A C 1
ATOM 826 O O . ILE A 1 99 ? -0.610 17.789 16.319 1.00 89.88 99 ILE A O 1
ATOM 830 N N . SER A 1 100 ? 1.280 17.643 17.515 1.00 94.06 100 SER A N 1
ATOM 831 C CA . SER A 1 100 ? 1.623 19.048 17.307 1.00 94.06 100 SER A CA 1
ATOM 832 C C . SER A 1 100 ? 2.053 19.307 15.858 1.00 94.06 100 SER A C 1
ATOM 834 O O . SER A 1 100 ? 2.741 18.495 15.237 1.00 94.06 100 SER A O 1
ATOM 836 N N . ARG A 1 101 ? 1.698 20.486 15.329 1.00 93.31 101 ARG A N 1
ATOM 837 C CA . ARG A 1 101 ? 2.035 20.896 13.950 1.00 93.31 101 ARG A CA 1
ATOM 838 C C . ARG A 1 101 ? 3.539 20.861 13.666 1.00 93.31 101 ARG A C 1
ATOM 840 O O . ARG A 1 101 ? 3.944 20.489 12.574 1.00 93.31 101 ARG A O 1
ATOM 847 N N . ILE A 1 102 ? 4.362 21.191 14.662 1.00 95.19 102 ILE A N 1
ATOM 848 C CA . ILE A 1 102 ? 5.826 21.161 14.543 1.00 95.19 102 ILE A CA 1
ATOM 849 C C . ILE A 1 102 ? 6.330 19.728 14.330 1.00 95.19 102 ILE A C 1
ATOM 851 O O . ILE A 1 102 ? 7.169 19.508 13.466 1.00 95.19 102 ILE A O 1
ATOM 855 N N . LYS A 1 103 ? 5.794 18.737 15.059 1.00 93.00 103 LYS A N 1
ATOM 856 C CA . LYS A 1 103 ? 6.183 17.327 14.879 1.00 93.00 103 LYS A CA 1
ATOM 857 C C . LYS A 1 103 ? 5.815 16.819 13.484 1.00 93.00 103 LYS A C 1
ATOM 859 O O . LYS A 1 103 ? 6.612 16.115 12.875 1.00 93.00 103 LYS A O 1
ATOM 864 N N . LEU A 1 104 ? 4.649 17.221 12.969 1.00 93.50 104 LEU A N 1
ATOM 865 C CA . LEU A 1 104 ? 4.236 16.915 11.596 1.00 93.50 104 LEU A CA 1
ATOM 866 C C . LEU A 1 104 ? 5.183 17.539 10.564 1.00 93.50 104 LEU A C 1
ATOM 868 O O . LEU A 1 104 ? 5.608 16.850 9.646 1.00 93.50 104 LEU A O 1
ATOM 872 N N . LEU A 1 105 ? 5.558 18.810 10.738 1.00 95.62 105 LEU A N 1
ATOM 873 C CA . LEU A 1 105 ? 6.504 19.489 9.845 1.00 95.62 105 LEU A CA 1
ATOM 874 C C . LEU A 1 105 ? 7.892 18.842 9.862 1.00 95.62 105 LEU A C 1
ATOM 876 O O . LEU A 1 105 ? 8.481 18.645 8.803 1.00 95.62 105 LEU A O 1
ATOM 880 N N . ILE A 1 106 ? 8.401 18.479 11.043 1.00 96.00 106 ILE A N 1
ATOM 881 C CA . ILE A 1 106 ? 9.685 17.776 11.179 1.00 96.00 106 ILE A CA 1
ATOM 882 C C . ILE A 1 106 ? 9.631 16.431 10.451 1.00 96.00 106 ILE A C 1
ATOM 884 O O . ILE A 1 106 ? 10.555 16.098 9.713 1.00 96.00 106 ILE A O 1
ATOM 888 N N . PHE A 1 107 ? 8.547 15.674 10.631 1.00 95.12 107 PHE A N 1
ATOM 889 C CA . PHE A 1 107 ? 8.391 14.388 9.963 1.00 95.12 107 PHE A CA 1
ATOM 890 C C . PHE A 1 107 ? 8.284 14.543 8.440 1.00 95.12 107 PHE A C 1
ATOM 892 O O . PHE A 1 107 ? 8.988 13.854 7.712 1.00 95.12 107 PHE A O 1
ATOM 899 N N . ALA A 1 108 ? 7.506 15.511 7.950 1.00 95.19 108 ALA A N 1
ATOM 900 C CA . ALA A 1 108 ? 7.410 15.802 6.519 1.00 95.19 108 ALA A CA 1
ATOM 901 C C . ALA A 1 108 ? 8.768 16.212 5.915 1.00 95.19 108 ALA A C 1
ATOM 903 O O . ALA A 1 108 ? 9.141 15.755 4.836 1.00 95.19 108 ALA A O 1
ATOM 904 N N . ALA A 1 109 ? 9.554 17.032 6.621 1.00 96.62 109 ALA A N 1
ATOM 905 C CA . ALA A 1 109 ? 10.907 17.384 6.191 1.00 96.62 109 ALA A CA 1
ATOM 906 C C . ALA A 1 109 ? 11.832 16.152 6.141 1.00 96.62 109 ALA A C 1
ATOM 908 O O . ALA A 1 109 ? 12.615 16.000 5.201 1.00 96.62 109 ALA A O 1
ATOM 909 N N . PHE A 1 110 ? 11.712 15.250 7.119 1.00 96.81 110 PHE A N 1
ATOM 910 C CA . PHE A 1 110 ? 12.432 13.978 7.146 1.00 96.81 110 PHE A CA 1
ATOM 911 C C . PHE A 1 110 ? 12.052 13.055 5.973 1.00 96.81 110 PHE A C 1
ATOM 913 O O . PHE A 1 110 ? 12.940 12.452 5.363 1.00 96.81 110 PHE A O 1
ATOM 920 N N . GLU A 1 111 ? 10.770 12.977 5.601 1.00 96.25 111 GLU A N 1
ATOM 921 C CA . GLU A 1 111 ? 10.313 12.226 4.422 1.00 96.25 111 GLU A CA 1
ATOM 922 C C . GLU A 1 111 ? 10.914 12.783 3.131 1.00 96.25 111 GLU A C 1
ATOM 924 O O . GLU A 1 111 ? 11.487 12.034 2.338 1.00 96.25 111 GLU A O 1
ATOM 929 N N . ILE A 1 112 ? 10.850 14.105 2.943 1.00 96.62 112 ILE A N 1
ATOM 930 C CA . ILE A 1 112 ? 11.405 14.782 1.765 1.00 96.62 112 ILE A CA 1
ATOM 931 C C . ILE A 1 112 ? 12.911 14.514 1.649 1.00 96.62 112 ILE A C 1
ATOM 933 O O . ILE A 1 112 ? 13.394 14.131 0.581 1.00 96.62 112 ILE A O 1
ATOM 937 N N . LEU A 1 113 ? 13.657 14.648 2.750 1.00 96.88 113 LEU A N 1
ATOM 938 C CA . LEU A 1 113 ? 15.090 14.350 2.784 1.00 96.88 113 LEU A CA 1
ATOM 939 C C . LEU A 1 113 ? 15.362 12.886 2.420 1.00 96.88 113 LEU A C 1
ATOM 941 O O . LEU A 1 113 ? 16.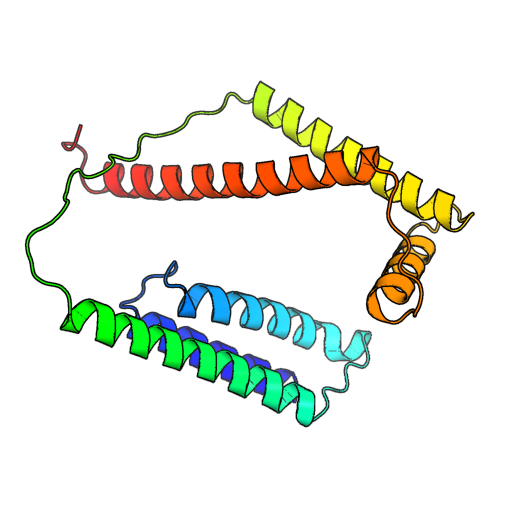250 12.601 1.614 1.00 96.88 113 LEU A O 1
ATOM 945 N N . THR A 1 114 ? 14.569 11.961 2.961 1.00 96.00 114 THR A N 1
ATOM 946 C CA . THR A 1 114 ? 14.682 10.528 2.666 1.00 96.00 114 THR A CA 1
ATOM 947 C C . THR A 1 114 ? 14.436 10.232 1.187 1.00 96.00 114 THR A C 1
ATOM 949 O O . THR A 1 114 ? 15.167 9.428 0.602 1.00 96.00 114 THR A O 1
ATOM 952 N N . ILE A 1 115 ? 13.462 10.896 0.556 1.00 94.88 115 ILE A N 1
ATOM 953 C CA . ILE A 1 115 ? 13.192 10.777 -0.883 1.00 94.88 115 ILE A CA 1
ATOM 954 C C . ILE A 1 115 ? 14.411 11.236 -1.687 1.00 94.88 115 ILE A C 1
ATOM 956 O O . ILE A 1 115 ? 14.930 10.464 -2.495 1.00 94.88 115 ILE A O 1
ATOM 960 N N . PHE A 1 116 ? 14.920 12.446 -1.434 1.00 95.06 116 PHE A N 1
ATOM 961 C CA . PHE A 1 116 ? 16.080 12.975 -2.158 1.00 95.06 116 PHE A CA 1
ATOM 962 C C . PHE A 1 116 ? 17.324 12.103 -1.982 1.00 95.06 116 PHE A C 1
ATOM 964 O O . PHE A 1 116 ? 18.006 11.789 -2.960 1.00 95.06 116 PHE A O 1
ATOM 971 N N . TYR A 1 117 ? 17.600 11.657 -0.756 1.00 95.38 117 TYR A N 1
ATOM 972 C CA . TYR A 1 117 ? 18.744 10.795 -0.479 1.00 95.38 117 TYR A CA 1
ATOM 973 C C . TYR A 1 117 ? 18.607 9.416 -1.141 1.00 95.38 117 TYR A C 1
ATOM 975 O O . TYR A 1 117 ? 19.587 8.875 -1.655 1.00 95.38 117 TYR A O 1
ATOM 983 N N . SER A 1 118 ? 17.387 8.871 -1.204 1.00 94.56 118 SER A N 1
ATOM 984 C CA . SER A 1 118 ? 17.106 7.619 -1.914 1.00 94.56 118 SER A CA 1
ATOM 985 C C . SER A 1 118 ? 17.348 7.751 -3.417 1.00 94.56 118 SER A C 1
ATOM 987 O O . SER A 1 118 ? 17.989 6.881 -4.005 1.00 94.56 118 SER A O 1
ATOM 989 N N . ILE A 1 119 ? 16.886 8.847 -4.030 1.00 94.50 119 ILE A N 1
ATOM 990 C CA . ILE A 1 119 ? 17.128 9.138 -5.450 1.00 94.50 119 ILE A CA 1
ATOM 991 C C . ILE A 1 119 ? 18.632 9.252 -5.709 1.00 94.50 119 ILE A C 1
ATOM 993 O O . ILE A 1 119 ? 19.156 8.574 -6.590 1.00 94.50 119 ILE A O 1
ATOM 997 N N . TYR A 1 120 ? 19.339 10.048 -4.904 1.00 94.50 120 TYR A N 1
ATOM 998 C CA . TYR A 1 120 ? 20.788 10.211 -5.014 1.00 94.50 120 TYR A CA 1
ATOM 999 C C . TYR A 1 120 ? 21.531 8.870 -4.930 1.00 94.50 120 TYR A C 1
ATOM 1001 O O . TYR A 1 120 ? 22.406 8.593 -5.750 1.00 94.50 120 TYR A O 1
ATOM 1009 N N . ALA A 1 121 ? 21.165 8.012 -3.974 1.00 93.62 121 ALA A N 1
ATOM 1010 C CA . ALA A 1 121 ? 21.799 6.711 -3.805 1.00 93.62 121 ALA A CA 1
ATOM 1011 C C . ALA A 1 121 ? 21.598 5.796 -5.021 1.00 93.62 121 ALA A C 1
ATOM 1013 O O . ALA A 1 121 ? 22.547 5.142 -5.449 1.00 93.62 121 ALA A O 1
ATOM 1014 N N . VAL A 1 122 ? 20.395 5.777 -5.604 1.00 93.31 122 VAL A N 1
ATOM 1015 C CA . VAL A 1 122 ? 20.109 5.000 -6.820 1.00 93.31 122 VAL A CA 1
ATOM 1016 C C . VAL A 1 122 ? 20.894 5.534 -8.015 1.00 93.31 122 VAL A C 1
ATOM 1018 O O . VAL A 1 122 ? 21.529 4.757 -8.720 1.00 93.31 122 VAL A O 1
ATOM 1021 N N . VAL A 1 123 ? 20.904 6.851 -8.225 1.00 93.81 123 VAL A N 1
ATOM 1022 C CA . VAL A 1 123 ? 21.659 7.481 -9.319 1.00 93.81 123 VAL A CA 1
ATOM 1023 C C . VAL A 1 123 ? 23.149 7.158 -9.207 1.00 93.81 123 VAL A C 1
ATOM 1025 O O . VAL A 1 123 ? 23.775 6.775 -10.194 1.00 93.81 123 VAL A O 1
ATOM 1028 N N . LYS A 1 124 ? 23.705 7.226 -7.992 1.00 91.88 124 LYS A N 1
ATOM 1029 C CA . LYS A 1 124 ? 25.108 6.896 -7.730 1.00 91.88 124 LYS A CA 1
ATOM 1030 C C . LYS A 1 124 ? 25.443 5.433 -8.036 1.00 91.88 124 LYS A C 1
ATOM 1032 O O . LYS A 1 124 ? 26.516 5.178 -8.568 1.00 91.88 124 LYS A O 1
ATOM 1037 N N . LEU A 1 125 ? 24.548 4.486 -7.735 1.00 89.81 125 LEU A N 1
ATOM 1038 C CA . LEU A 1 125 ? 24.763 3.059 -8.027 1.00 89.81 125 LEU A CA 1
ATOM 1039 C C . LEU A 1 125 ? 24.938 2.779 -9.527 1.00 89.81 125 LEU A C 1
ATOM 1041 O O . LEU A 1 125 ? 25.715 1.904 -9.895 1.00 89.81 125 LEU A O 1
ATOM 1045 N N . TYR A 1 126 ? 24.247 3.535 -10.379 1.00 88.50 126 TYR A N 1
ATOM 1046 C CA . TYR A 1 126 ? 24.288 3.372 -11.835 1.00 88.50 126 TYR A CA 1
ATOM 1047 C C . TYR A 1 126 ? 25.167 4.407 -12.542 1.00 88.50 126 TYR A C 1
ATOM 1049 O O . TYR A 1 126 ? 25.129 4.490 -13.765 1.00 88.50 126 TYR A O 1
ATOM 1057 N N . HIS A 1 127 ? 25.950 5.198 -11.797 1.00 87.56 127 HIS A N 1
ATOM 1058 C CA . HIS A 1 127 ? 26.757 6.299 -12.342 1.00 87.56 127 HIS A CA 1
ATOM 1059 C C . HIS A 1 127 ? 25.940 7.255 -13.238 1.00 87.56 127 HIS A C 1
ATOM 1061 O O . HIS A 1 127 ? 26.446 7.803 -14.214 1.00 87.56 127 HIS A O 1
ATOM 1067 N N . GLY A 1 128 ? 24.653 7.426 -12.918 1.00 87.88 128 GLY A N 1
ATOM 1068 C CA . GLY A 1 128 ? 23.726 8.251 -13.683 1.00 87.88 128 GLY A CA 1
ATOM 1069 C C . GLY A 1 128 ? 23.820 9.738 -13.340 1.00 87.88 128 GLY A C 1
ATOM 1070 O O . GLY A 1 128 ? 24.585 10.165 -12.475 1.00 87.88 128 GLY A O 1
ATOM 1071 N N . SER A 1 129 ? 22.968 10.536 -13.985 1.00 89.38 129 SER A N 1
ATOM 1072 C CA . SER A 1 129 ? 22.797 11.962 -13.686 1.00 89.38 129 SER A CA 1
ATOM 1073 C C . SER A 1 129 ? 21.538 12.204 -12.855 1.00 89.38 129 SER A C 1
ATOM 1075 O O . SER A 1 129 ? 20.490 11.619 -13.122 1.00 89.38 129 SER A O 1
ATOM 1077 N N . LEU A 1 130 ? 21.606 13.133 -11.893 1.00 88.50 130 LEU A N 1
ATOM 1078 C CA . LEU A 1 130 ? 20.429 13.589 -11.141 1.00 88.50 130 LEU A CA 1
ATOM 1079 C C . LEU A 1 130 ? 19.376 14.248 -12.044 1.00 88.50 130 LEU A C 1
ATOM 1081 O O . LEU A 1 130 ? 18.197 14.221 -11.709 1.00 88.50 130 LEU A O 1
ATOM 1085 N N . LEU A 1 131 ? 19.778 14.801 -13.194 1.00 88.12 131 LEU A N 1
ATOM 1086 C CA . LEU A 1 131 ? 18.853 15.410 -14.154 1.00 88.12 131 LEU A CA 1
ATOM 1087 C C . LEU A 1 131 ? 17.971 14.363 -14.863 1.00 88.12 131 LEU A C 1
ATOM 1089 O O . LEU A 1 131 ? 16.838 14.656 -15.228 1.00 88.12 131 LEU A O 1
ATOM 1093 N N . HIS A 1 132 ? 18.479 13.134 -15.007 1.00 89.44 132 HIS A N 1
ATOM 1094 C CA . HIS A 1 132 ? 17.815 11.993 -15.651 1.00 89.44 132 HIS A CA 1
ATOM 1095 C C . HIS A 1 132 ? 17.657 10.823 -14.670 1.00 89.44 132 HIS A C 1
ATOM 1097 O O . HIS A 1 132 ? 17.793 9.650 -15.017 1.00 89.44 132 HIS A O 1
ATOM 1103 N N . PHE A 1 133 ? 17.376 11.141 -13.403 1.00 90.44 133 PHE A N 1
ATOM 1104 C CA . PHE A 1 133 ? 17.330 10.159 -12.319 1.00 90.44 133 PHE A CA 1
ATOM 1105 C C . PHE A 1 133 ? 16.294 9.044 -12.544 1.00 90.44 133 PHE A C 1
ATOM 1107 O O . PHE A 1 133 ? 16.428 7.946 -12.001 1.00 90.44 133 PHE A O 1
ATOM 1114 N N . THR A 1 134 ? 15.265 9.313 -13.350 1.00 90.62 134 THR A N 1
ATOM 1115 C CA . THR A 1 134 ? 14.221 8.354 -13.724 1.00 90.62 134 THR A CA 1
ATOM 1116 C C . THR A 1 134 ? 14.789 7.117 -14.405 1.00 90.62 134 THR A C 1
ATOM 1118 O O . THR A 1 134 ? 14.297 6.016 -14.158 1.00 90.62 134 THR A O 1
ATOM 1121 N N . ASP A 1 135 ? 15.843 7.270 -15.205 1.00 90.69 135 ASP A N 1
ATOM 1122 C CA . ASP A 1 135 ? 16.444 6.163 -15.947 1.00 90.69 135 ASP A CA 1
ATOM 1123 C C . ASP A 1 135 ? 17.183 5.224 -14.994 1.00 90.69 135 ASP A C 1
ATOM 1125 O O . ASP A 1 135 ? 16.945 4.015 -15.010 1.00 90.69 135 ASP A O 1
ATOM 1129 N N . SER A 1 136 ? 17.966 5.778 -14.061 1.00 91.94 136 SER A N 1
ATOM 1130 C CA . SER A 1 136 ? 18.620 5.002 -13.000 1.00 91.94 136 SER A CA 1
ATOM 1131 C C . SER A 1 136 ? 17.611 4.299 -12.086 1.00 91.94 136 SER A C 1
ATOM 1133 O O . SER A 1 136 ? 17.833 3.158 -11.687 1.00 91.94 136 SER A O 1
ATOM 1135 N N . ILE A 1 137 ? 16.475 4.937 -11.775 1.00 91.06 137 ILE A N 1
ATOM 1136 C CA . ILE A 1 137 ? 15.395 4.301 -11.002 1.00 91.06 137 ILE A CA 1
ATOM 1137 C C . ILE A 1 137 ? 14.769 3.140 -11.773 1.00 91.06 137 ILE A C 1
ATOM 1139 O O . ILE A 1 137 ? 14.559 2.066 -11.202 1.00 91.06 137 ILE A O 1
ATOM 1143 N N . ASN A 1 138 ? 14.471 3.331 -13.057 1.00 89.44 138 ASN A N 1
ATOM 1144 C CA . ASN A 1 138 ? 13.901 2.279 -13.892 1.00 89.44 138 ASN A CA 1
ATOM 1145 C C . ASN A 1 138 ? 14.869 1.103 -14.039 1.00 89.44 138 ASN A C 1
ATOM 1147 O O . ASN A 1 138 ? 14.446 -0.047 -13.924 1.00 89.44 138 ASN A O 1
ATOM 1151 N N . GLN A 1 139 ? 16.162 1.377 -14.208 1.00 89.69 139 GLN A N 1
ATOM 1152 C CA . GLN A 1 139 ? 17.197 0.351 -14.274 1.00 89.69 139 GLN A CA 1
ATOM 1153 C C . GLN A 1 139 ? 17.310 -0.420 -12.952 1.00 89.69 139 GLN A C 1
ATOM 1155 O O . GLN A 1 139 ? 17.238 -1.649 -12.957 1.00 89.69 139 GLN A O 1
ATOM 1160 N N . TYR A 1 140 ? 17.349 0.290 -11.816 1.00 90.75 140 TYR A N 1
ATOM 1161 C CA . TYR A 1 140 ? 17.317 -0.316 -10.482 1.00 90.75 140 TYR A CA 1
ATOM 1162 C C . TYR A 1 140 ? 16.107 -1.229 -10.276 1.00 90.75 140 TYR A C 1
ATOM 1164 O O . TYR A 1 140 ? 16.235 -2.330 -9.733 1.00 90.75 140 TYR A O 1
ATOM 1172 N N . ARG A 1 141 ? 14.926 -0.780 -10.712 1.00 88.75 141 ARG A N 1
ATOM 1173 C CA . ARG A 1 141 ? 13.687 -1.551 -10.606 1.00 88.75 141 ARG A CA 1
ATOM 1174 C C . ARG A 1 141 ? 13.734 -2.799 -11.482 1.00 88.75 141 ARG A C 1
ATOM 1176 O O . ARG A 1 141 ? 13.428 -3.882 -10.995 1.00 88.75 141 ARG A O 1
ATOM 1183 N N . ASN A 1 142 ? 14.128 -2.657 -12.744 1.00 88.31 142 ASN A N 1
ATOM 1184 C CA . ASN A 1 142 ? 14.165 -3.768 -13.691 1.00 88.31 142 ASN A CA 1
ATOM 1185 C C . ASN A 1 142 ? 15.162 -4.845 -13.250 1.00 88.31 142 ASN A C 1
ATOM 1187 O O . ASN A 1 142 ? 14.822 -6.024 -13.278 1.00 88.31 142 ASN A O 1
ATOM 1191 N N . GLN A 1 143 ? 16.342 -4.454 -12.763 1.00 89.31 143 GLN A N 1
ATOM 1192 C CA . GLN A 1 143 ? 17.324 -5.406 -12.249 1.00 89.31 143 GLN A CA 1
ATOM 1193 C C . GLN A 1 143 ? 16.818 -6.152 -11.007 1.00 89.31 143 GLN A C 1
ATOM 1195 O O . GLN A 1 143 ? 16.995 -7.360 -10.910 1.00 89.31 143 GLN A O 1
ATOM 1200 N N . ASN A 1 144 ? 16.141 -5.478 -10.074 1.00 88.19 144 ASN A N 1
ATOM 1201 C CA . ASN A 1 144 ? 15.632 -6.144 -8.871 1.00 88.19 144 ASN A CA 1
ATOM 1202 C C . ASN A 1 144 ? 14.377 -7.004 -9.106 1.00 88.19 144 ASN A C 1
ATOM 1204 O O . ASN A 1 144 ? 14.126 -7.921 -8.321 1.00 88.19 144 ASN A O 1
ATOM 1208 N N . LEU A 1 145 ? 13.588 -6.712 -10.146 1.00 85.56 145 LEU A N 1
ATOM 1209 C CA . LEU A 1 145 ? 12.393 -7.486 -10.503 1.00 85.56 145 LEU A CA 1
ATOM 1210 C C . LEU A 1 145 ? 12.695 -8.662 -11.439 1.00 85.56 145 LEU A C 1
ATOM 1212 O O . LEU A 1 145 ? 12.089 -9.718 -11.282 1.00 85.56 145 LEU A O 1
ATOM 1216 N N . PHE A 1 146 ? 13.598 -8.479 -12.406 1.00 87.25 146 PHE A N 1
ATOM 1217 C CA . PHE A 1 146 ? 13.821 -9.428 -13.505 1.00 87.25 146 PHE A CA 1
ATOM 1218 C C . PHE A 1 146 ? 15.275 -9.899 -13.639 1.00 87.25 146 PHE A C 1
ATOM 1220 O O . PHE A 1 146 ? 15.546 -10.806 -14.419 1.00 87.25 146 PHE A O 1
ATOM 1227 N N . GLY A 1 147 ? 16.217 -9.275 -12.930 1.00 82.38 147 GLY A N 1
ATOM 1228 C CA . GLY A 1 147 ? 17.630 -9.638 -12.975 1.00 82.38 147 GLY A CA 1
ATOM 1229 C C . GLY A 1 147 ? 17.975 -10.805 -12.049 1.00 82.38 147 GLY A C 1
ATOM 1230 O O . GLY A 1 147 ? 17.321 -11.036 -11.032 1.00 82.38 147 GLY A O 1
ATOM 1231 N N . ASN A 1 148 ? 19.053 -11.514 -12.389 1.00 77.88 148 ASN A N 1
ATOM 1232 C CA . ASN A 1 148 ? 19.572 -12.629 -11.588 1.00 77.88 148 ASN A CA 1
ATOM 1233 C C . ASN A 1 148 ? 20.298 -12.150 -10.320 1.00 77.88 148 ASN A C 1
ATOM 1235 O O . ASN A 1 148 ? 20.305 -12.848 -9.308 1.00 77.88 148 ASN A O 1
ATOM 1239 N N . GLU A 1 149 ? 20.873 -10.944 -10.356 1.00 81.19 149 GLU A N 1
ATOM 1240 C CA . GLU A 1 149 ? 21.586 -10.340 -9.231 1.00 81.19 149 GLU A CA 1
ATOM 1241 C C . GLU A 1 149 ? 20.833 -9.124 -8.697 1.00 81.19 149 GLU A C 1
ATOM 1243 O O . GLU A 1 149 ? 20.692 -8.097 -9.372 1.00 81.19 149 GLU A O 1
ATOM 1248 N N . LYS A 1 150 ? 20.362 -9.241 -7.453 1.00 80.06 150 LYS A N 1
ATOM 1249 C CA . LYS A 1 150 ? 19.660 -8.167 -6.751 1.00 80.06 150 LYS A CA 1
ATOM 1250 C C . LYS A 1 150 ? 20.665 -7.196 -6.150 1.00 80.06 150 LYS A C 1
ATOM 1252 O O . LYS A 1 150 ? 21.473 -7.571 -5.303 1.00 80.06 150 LYS A O 1
ATOM 1257 N N . LEU A 1 151 ? 20.573 -5.933 -6.550 1.00 83.06 151 LEU A N 1
ATOM 1258 C CA . LEU A 1 151 ? 21.360 -4.856 -5.960 1.00 83.06 151 LEU A CA 1
ATOM 1259 C C . LEU A 1 151 ? 20.593 -4.248 -4.792 1.00 83.06 151 LEU A C 1
ATOM 1261 O O . LEU A 1 151 ? 19.534 -3.647 -4.975 1.00 83.06 151 LEU A O 1
ATOM 1265 N N . SER A 1 152 ? 21.148 -4.382 -3.591 1.00 83.75 152 SER A N 1
ATOM 1266 C CA . SER A 1 152 ? 20.615 -3.742 -2.392 1.00 83.75 152 SER A CA 1
ATOM 1267 C C . SER A 1 152 ? 21.048 -2.283 -2.301 1.00 83.75 152 SER A C 1
ATOM 1269 O O . SER A 1 152 ? 22.213 -1.956 -2.538 1.00 83.75 152 SER A O 1
ATOM 1271 N N . LEU A 1 153 ? 20.138 -1.415 -1.860 1.00 87.56 153 LEU A N 1
ATOM 1272 C CA . LEU A 1 153 ? 20.488 -0.045 -1.492 1.00 87.56 153 LEU A CA 1
ATOM 1273 C C . LEU A 1 153 ? 21.460 -0.007 -0.302 1.00 87.56 153 LEU A C 1
ATOM 1275 O O . LEU A 1 153 ? 21.454 -0.917 0.536 1.00 87.56 153 LEU A O 1
ATOM 1279 N N . PRO A 1 154 ? 22.251 1.075 -0.171 1.00 91.12 154 PRO A N 1
ATOM 1280 C CA . PRO A 1 154 ? 23.052 1.315 1.021 1.00 91.12 154 PRO A CA 1
ATOM 1281 C C . PRO A 1 154 ? 22.201 1.225 2.292 1.00 91.12 154 PRO A C 1
ATOM 1283 O O . PRO A 1 154 ? 21.097 1.769 2.347 1.00 91.12 154 PRO A O 1
ATOM 1286 N N . ARG A 1 155 ? 22.736 0.584 3.339 1.00 91.88 155 ARG A N 1
ATOM 1287 C CA . ARG A 1 155 ? 22.000 0.292 4.586 1.00 91.88 155 ARG A CA 1
ATOM 1288 C C . ARG A 1 155 ? 21.301 1.516 5.182 1.00 91.88 155 ARG A C 1
ATOM 1290 O O . ARG A 1 155 ? 20.159 1.408 5.611 1.00 91.88 155 ARG A O 1
ATOM 1297 N N . LEU A 1 156 ? 21.960 2.676 5.162 1.00 92.50 156 LEU A N 1
ATOM 1298 C CA . LEU A 1 156 ? 21.389 3.921 5.677 1.00 92.50 156 LEU A CA 1
ATOM 1299 C C . LEU A 1 156 ? 20.111 4.321 4.927 1.00 92.50 156 LEU A C 1
ATOM 1301 O O . LEU A 1 156 ? 19.102 4.615 5.555 1.00 92.50 156 LEU A O 1
ATOM 1305 N N . VAL A 1 157 ? 20.130 4.272 3.592 1.00 93.19 157 VAL A N 1
ATOM 1306 C CA . VAL A 1 157 ? 18.956 4.568 2.754 1.00 93.19 157 VAL A CA 1
ATOM 1307 C C . VAL A 1 157 ? 17.828 3.594 3.074 1.00 93.19 157 VAL A C 1
ATOM 1309 O O . VAL A 1 157 ? 16.680 4.001 3.228 1.00 93.19 157 VAL A O 1
ATOM 1312 N N . THR A 1 158 ? 18.157 2.310 3.220 1.00 92.31 158 THR A N 1
ATOM 1313 C CA . THR A 1 158 ? 17.189 1.271 3.576 1.00 92.31 158 THR A CA 1
ATOM 1314 C C . THR A 1 158 ? 16.519 1.561 4.921 1.00 92.31 158 THR A C 1
ATOM 1316 O O . THR A 1 158 ? 15.295 1.544 4.997 1.00 92.31 158 THR A O 1
ATOM 1319 N N . TYR A 1 159 ? 17.279 1.901 5.967 1.00 94.81 159 TYR A N 1
ATOM 1320 C CA . TYR A 1 159 ? 16.713 2.219 7.284 1.00 94.81 159 TYR A CA 1
ATOM 1321 C C . TYR A 1 159 ? 15.889 3.509 7.303 1.00 94.81 159 TYR A C 1
ATOM 1323 O O . TYR A 1 159 ? 14.863 3.565 7.983 1.00 94.81 159 TYR A O 1
ATOM 1331 N N . LEU A 1 160 ? 16.292 4.524 6.536 1.00 95.31 160 LEU A N 1
ATOM 1332 C CA . LEU A 1 160 ? 15.508 5.750 6.384 1.00 95.31 160 LEU A CA 1
ATOM 1333 C C . LEU A 1 160 ? 14.159 5.450 5.720 1.00 95.31 160 LEU A C 1
ATOM 1335 O O . LEU A 1 160 ? 13.118 5.848 6.237 1.00 95.31 160 LEU A O 1
ATOM 1339 N N . ARG A 1 161 ? 14.160 4.670 4.632 1.00 93.88 161 ARG A N 1
ATOM 1340 C CA . ARG A 1 161 ? 12.928 4.248 3.948 1.00 93.88 161 ARG A CA 1
ATOM 1341 C C . ARG A 1 161 ? 12.018 3.416 4.851 1.00 93.88 161 ARG A C 1
ATOM 1343 O O . ARG A 1 161 ? 10.823 3.680 4.883 1.00 93.88 161 ARG A O 1
ATOM 1350 N N . LEU A 1 162 ? 12.577 2.476 5.618 1.00 93.69 162 LEU A N 1
ATOM 1351 C CA . LEU A 1 162 ? 11.815 1.680 6.589 1.00 93.69 162 LEU A CA 1
ATOM 1352 C C . LEU A 1 162 ? 11.196 2.550 7.692 1.00 93.69 162 LEU A C 1
ATOM 1354 O O . LEU A 1 162 ? 10.061 2.314 8.093 1.00 93.69 162 LEU A O 1
ATOM 1358 N N . SER A 1 163 ? 11.912 3.576 8.157 1.00 94.69 163 SER A N 1
ATOM 1359 C CA . SER A 1 163 ? 11.386 4.526 9.148 1.00 94.69 163 SER A CA 1
ATOM 1360 C C . SER A 1 163 ? 10.207 5.331 8.600 1.00 94.69 163 SER A C 1
ATOM 1362 O O . SER A 1 163 ? 9.204 5.494 9.293 1.00 94.69 163 SER A O 1
ATOM 1364 N N . VAL A 1 164 ? 10.305 5.804 7.352 1.00 95.56 164 VAL A N 1
ATOM 1365 C CA . VAL A 1 164 ? 9.201 6.499 6.670 1.00 95.56 164 VAL A CA 1
ATOM 1366 C C . VAL A 1 164 ? 8.003 5.567 6.488 1.00 95.56 164 VAL A C 1
ATOM 1368 O O . VAL A 1 164 ? 6.881 5.953 6.797 1.00 95.56 164 VAL A O 1
ATOM 1371 N N . GLU A 1 165 ? 8.227 4.320 6.068 1.00 93.06 165 GLU A N 1
ATOM 1372 C CA . GLU A 1 165 ? 7.163 3.325 5.892 1.00 93.06 165 GLU A CA 1
ATOM 1373 C C . GLU A 1 165 ? 6.442 3.006 7.214 1.00 93.06 165 GLU A C 1
ATOM 1375 O O . GLU A 1 165 ? 5.212 3.061 7.286 1.00 93.06 165 GLU A O 1
ATOM 1380 N N . ALA A 1 166 ? 7.196 2.759 8.289 1.00 94.44 166 ALA A N 1
ATOM 1381 C CA . ALA A 1 166 ? 6.644 2.549 9.627 1.00 94.44 166 ALA A CA 1
ATOM 1382 C C . ALA A 1 166 ? 5.859 3.773 10.127 1.00 94.44 166 ALA A C 1
ATOM 1384 O O . ALA A 1 166 ? 4.772 3.632 10.693 1.00 94.44 166 ALA A O 1
ATOM 1385 N N . GLY A 1 167 ? 6.383 4.977 9.879 1.00 94.56 167 GLY A N 1
ATOM 1386 C CA . GLY A 1 167 ? 5.683 6.225 10.163 1.00 94.56 167 GLY A CA 1
ATOM 1387 C C . GLY A 1 167 ? 4.366 6.326 9.396 1.00 94.56 167 GLY A C 1
ATOM 1388 O O . GLY A 1 167 ? 3.346 6.649 9.997 1.00 94.56 167 GLY A O 1
ATOM 1389 N N . GLY A 1 168 ? 4.349 5.959 8.113 1.00 92.00 168 GLY A N 1
ATOM 1390 C CA . GLY A 1 168 ? 3.143 5.910 7.287 1.00 92.00 168 GLY A CA 1
ATOM 1391 C C . GLY A 1 168 ? 2.043 5.031 7.889 1.00 92.00 168 GLY A C 1
ATOM 1392 O O . GLY A 1 168 ? 0.902 5.481 8.013 1.00 92.00 168 GLY A O 1
ATOM 1393 N N . TYR A 1 169 ? 2.380 3.822 8.353 1.00 91.31 169 TYR A N 1
ATOM 1394 C CA . TYR A 1 169 ? 1.418 2.961 9.057 1.00 91.31 169 TYR A CA 1
ATOM 1395 C C . TYR A 1 169 ? 0.902 3.602 10.353 1.00 91.31 169 TYR A C 1
ATOM 1397 O O . TYR A 1 169 ? -0.297 3.555 10.637 1.00 91.31 169 TYR A O 1
ATOM 1405 N N . TRP A 1 170 ? 1.780 4.242 11.128 1.00 93.56 170 TRP A N 1
ATOM 1406 C CA . TRP A 1 170 ? 1.407 4.897 12.382 1.00 93.56 170 TRP A CA 1
ATOM 1407 C C . TRP A 1 170 ? 0.500 6.120 12.172 1.00 93.56 170 TRP A C 1
ATOM 1409 O O . TRP A 1 170 ? -0.533 6.248 12.833 1.00 93.56 170 TRP A O 1
ATOM 1419 N N . PHE A 1 171 ? 0.828 6.995 11.218 1.00 92.44 171 PHE A N 1
ATOM 1420 C CA . PHE A 1 171 ? -0.017 8.135 10.855 1.00 92.44 171 PHE A CA 1
ATOM 1421 C C . PHE A 1 171 ? -1.348 7.685 10.250 1.00 92.44 171 PHE A C 1
ATOM 1423 O O . PHE A 1 171 ? -2.386 8.259 10.584 1.00 92.44 171 PHE A O 1
ATOM 1430 N N . GLY A 1 172 ? -1.339 6.629 9.428 1.00 90.50 172 GLY A N 1
ATOM 1431 C CA . GLY A 1 172 ? -2.553 6.003 8.908 1.00 90.50 172 GLY A CA 1
ATOM 1432 C C . GLY A 1 172 ? -3.476 5.532 10.032 1.00 90.50 172 GLY A C 1
ATOM 1433 O O . GLY A 1 172 ? -4.661 5.862 10.039 1.00 90.50 172 GLY A O 1
ATOM 1434 N N . TYR A 1 173 ? -2.924 4.855 11.041 1.00 89.69 173 TYR A N 1
ATOM 1435 C CA . TYR A 1 173 ? -3.672 4.461 12.233 1.00 89.69 173 TYR A CA 1
ATOM 1436 C C . TYR A 1 173 ? -4.264 5.665 12.982 1.00 89.69 173 TYR A C 1
ATOM 1438 O O . TYR A 1 173 ? -5.446 5.645 13.324 1.00 89.69 173 TYR A O 1
ATOM 1446 N N . ILE A 1 174 ? -3.488 6.732 13.210 1.00 90.25 174 ILE A N 1
ATOM 1447 C CA . ILE A 1 174 ? -3.975 7.932 13.912 1.00 90.25 174 ILE A CA 1
ATOM 1448 C C . ILE A 1 174 ? -5.123 8.593 13.154 1.00 90.25 174 ILE A C 1
ATOM 1450 O O . ILE A 1 174 ? -6.118 8.977 13.773 1.00 90.25 174 ILE A O 1
ATOM 1454 N N . LEU A 1 175 ? -5.001 8.707 11.831 1.00 89.75 175 LEU A N 1
ATOM 1455 C CA . LEU A 1 175 ? -6.032 9.287 10.976 1.00 89.75 175 LEU A CA 1
ATOM 1456 C C . LEU A 1 175 ? -7.337 8.498 11.106 1.00 89.75 175 LEU A C 1
ATOM 1458 O O . LEU A 1 175 ? -8.378 9.084 11.405 1.00 89.75 175 LEU A O 1
ATOM 1462 N N . VAL A 1 176 ? -7.270 7.173 10.960 1.00 87.69 176 VAL A N 1
ATOM 1463 C CA . VAL A 1 176 ? -8.436 6.286 11.062 1.00 87.69 176 VAL A CA 1
ATOM 1464 C C . VAL A 1 176 ? -9.044 6.330 12.469 1.00 87.69 176 VAL A C 1
ATOM 1466 O O . VAL A 1 176 ? -10.247 6.543 12.615 1.00 87.69 176 VAL A O 1
ATOM 1469 N N . ASN A 1 177 ? -8.225 6.205 13.517 1.00 87.81 177 ASN A N 1
ATOM 1470 C CA . ASN A 1 177 ? -8.666 6.252 14.913 1.00 87.81 177 ASN A CA 1
ATOM 1471 C C . ASN A 1 177 ? -9.383 7.570 15.245 1.00 87.81 177 ASN A C 1
ATOM 1473 O O . ASN A 1 177 ? -10.492 7.568 15.781 1.00 87.81 177 ASN A O 1
ATOM 1477 N N . ASN A 1 178 ? -8.776 8.705 14.894 1.00 89.44 178 ASN A N 1
ATOM 1478 C CA . ASN A 1 178 ? -9.353 10.015 15.174 1.00 89.44 178 ASN A CA 1
ATOM 1479 C C . ASN A 1 178 ? -10.620 10.272 14.352 1.00 89.44 178 ASN A C 1
ATOM 1481 O O . ASN A 1 178 ? -11.555 10.882 14.874 1.00 89.44 178 ASN A O 1
ATOM 1485 N N . TYR A 1 179 ? -10.679 9.794 13.104 1.00 86.50 179 TYR A N 1
ATOM 1486 C CA . TYR A 1 179 ? -11.875 9.886 12.269 1.00 86.50 179 TYR A CA 1
ATOM 1487 C C . TYR A 1 179 ? -13.069 9.183 12.926 1.00 86.50 179 TYR A C 1
ATOM 1489 O O . TYR A 1 179 ? -14.111 9.808 13.119 1.00 86.50 179 TYR A O 1
ATOM 1497 N N . PHE A 1 180 ? -12.908 7.929 13.365 1.00 82.81 180 PHE A N 1
ATOM 1498 C CA . PHE A 1 180 ? -13.991 7.191 14.024 1.00 82.81 180 PHE A CA 1
ATOM 1499 C C . PHE A 1 180 ? -14.394 7.782 15.373 1.00 82.81 180 PHE A C 1
ATOM 1501 O O . PHE A 1 180 ? -15.581 7.821 15.695 1.00 82.81 180 PHE A O 1
ATOM 1508 N N . LEU A 1 181 ? -13.438 8.254 16.173 1.00 82.69 181 LEU A N 1
ATOM 1509 C CA . LEU A 1 181 ? -13.747 8.880 17.459 1.00 82.69 181 LEU A CA 1
ATOM 1510 C C . LEU A 1 181 ? -14.492 10.206 17.300 1.00 82.69 181 LEU A C 1
ATOM 1512 O O . LEU A 1 181 ? -15.43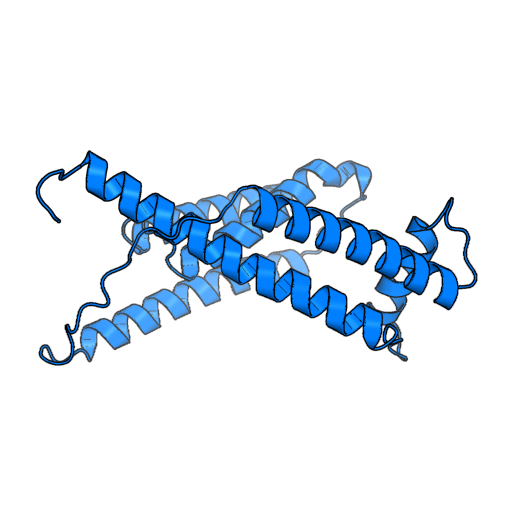3 10.464 18.046 1.00 82.69 181 LEU A O 1
ATOM 1516 N N . THR A 1 182 ? -14.114 11.013 16.308 1.00 80.94 182 THR A N 1
ATOM 1517 C CA . THR A 1 182 ? -14.783 12.289 16.016 1.00 80.94 182 THR A CA 1
ATOM 1518 C C . THR A 1 182 ? -16.163 12.061 15.396 1.00 80.94 182 THR A C 1
ATOM 1520 O O . THR A 1 182 ? -17.125 12.720 15.772 1.00 80.94 182 THR A O 1
ATOM 1523 N N . ALA A 1 183 ? -16.306 11.082 14.497 1.00 71.94 183 ALA A N 1
ATOM 1524 C CA . ALA A 1 183 ? -17.608 10.704 13.951 1.00 71.94 183 ALA A CA 1
ATOM 1525 C C . ALA A 1 183 ? -18.570 10.227 15.056 1.00 71.94 183 ALA A C 1
ATOM 1527 O O . ALA A 1 183 ? -19.733 10.621 15.084 1.00 71.94 183 ALA A O 1
ATOM 1528 N N . ASN A 1 184 ? -18.076 9.435 16.011 1.00 61.19 184 ASN A N 1
ATOM 1529 C CA . ASN A 1 184 ? -18.881 8.944 17.129 1.00 61.19 184 ASN A CA 1
ATOM 1530 C C . ASN A 1 184 ? -19.212 10.024 18.174 1.00 61.19 184 ASN A C 1
ATOM 1532 O O . ASN A 1 184 ? -20.293 9.963 18.759 1.00 61.19 184 ASN A O 1
ATOM 1536 N N . SER A 1 185 ? -18.335 11.008 18.411 1.00 59.50 185 SER A N 1
ATOM 1537 C CA . SER A 1 185 ? -18.616 12.110 19.348 1.00 59.50 185 SER A CA 1
ATOM 1538 C C . SER A 1 185 ? -19.683 13.073 18.823 1.00 59.50 185 SER A C 1
ATOM 1540 O O . SER A 1 185 ? -20.490 13.566 19.607 1.00 59.50 185 SER A O 1
ATOM 1542 N N . ILE A 1 186 ? -19.748 13.280 17.501 1.00 58.91 186 ILE A N 1
ATOM 1543 C CA . ILE A 1 186 ? -20.815 14.054 16.844 1.00 58.91 186 ILE A CA 1
ATOM 1544 C C . ILE A 1 186 ? -22.174 13.348 16.984 1.00 58.91 186 ILE A C 1
ATOM 1546 O O . ILE A 1 186 ? -23.199 14.003 17.147 1.00 58.91 186 ILE A O 1
ATOM 1550 N N . ILE A 1 187 ? -22.189 12.012 16.948 1.00 57.47 187 ILE A N 1
ATOM 1551 C CA . ILE A 1 187 ? -23.418 11.208 17.013 1.00 57.47 187 ILE A CA 1
ATOM 1552 C C . ILE A 1 187 ? -23.893 10.996 18.464 1.00 57.47 187 ILE A C 1
ATOM 1554 O O . ILE A 1 187 ? -25.088 10.814 18.691 1.00 57.47 187 ILE A O 1
ATOM 1558 N N . ASN A 1 188 ? -22.998 11.013 19.462 1.00 50.81 188 ASN A N 1
ATOM 1559 C CA . ASN A 1 188 ? -23.375 10.802 20.864 1.00 50.81 188 ASN A CA 1
ATOM 1560 C C . ASN A 1 188 ? -22.503 11.622 21.844 1.00 50.81 188 ASN A C 1
ATOM 1562 O O . ASN A 1 188 ? -21.498 11.111 22.349 1.00 50.81 188 ASN A O 1
ATOM 1566 N N . PRO A 1 189 ? -22.880 12.880 22.146 1.00 54.88 189 PRO A N 1
ATOM 1567 C CA . PRO A 1 189 ? -22.047 13.805 22.921 1.00 54.88 189 PRO A CA 1
ATOM 1568 C C . PRO A 1 189 ? -21.892 13.449 24.414 1.00 54.88 189 PRO A C 1
ATOM 1570 O O . PRO A 1 189 ? -21.022 14.002 25.078 1.00 54.88 189 PRO A O 1
ATOM 1573 N N . ASN A 1 190 ? -22.675 12.503 24.949 1.00 48.16 190 ASN A N 1
ATOM 1574 C CA . ASN A 1 190 ? -22.702 12.163 26.382 1.00 48.16 190 ASN A CA 1
ATOM 1575 C C . ASN A 1 190 ? -21.852 10.930 26.756 1.00 48.16 190 ASN A C 1
ATOM 1577 O O . ASN A 1 190 ? -22.113 10.284 27.769 1.00 48.16 190 ASN A O 1
ATOM 1581 N N . ARG A 1 191 ? -20.871 10.545 25.929 1.00 48.75 191 ARG A N 1
ATOM 1582 C CA . ARG A 1 191 ? -20.119 9.280 26.073 1.00 48.75 191 ARG A CA 1
ATOM 1583 C C . ARG A 1 191 ? -18.671 9.428 26.570 1.00 48.75 191 ARG A C 1
ATOM 1585 O O . ARG A 1 191 ? -17.843 8.573 26.248 1.00 48.75 191 ARG A O 1
ATOM 1592 N N . ASN A 1 192 ? -18.389 10.478 27.342 1.00 41.09 192 ASN A N 1
ATOM 1593 C CA . ASN A 1 192 ? -17.100 10.682 28.017 1.00 41.09 192 ASN A CA 1
ATOM 1594 C C . ASN A 1 192 ? -17.103 10.077 29.421 1.00 41.09 192 ASN A C 1
ATOM 1596 O O . ASN A 1 192 ? -18.023 10.421 30.193 1.00 41.09 192 ASN A O 1
#

Organism: Latilactobacillus curvatus (NCBI:txid28038)

Foldseek 3Di:
DLVVLLVLLVVQLVVLCVLVVNPCPQPLNVLSVVVNVVSVVCVVCCVVVVDDDDPVNSCCVNVVSVVVSVVSSVVVVVCVVPDDPDDDDPPPDQDQDDDDPVVVVVLVVLVVVLVVVLLVQLCVVVVHDPVPSVVSVVVLVCCCVPNPDHDDTDPVSVVSVVVNVVVVVVVVVNVVSNVVVVVVCVVPVPPD

Radius of gyration: 22.24 Å; chains: 1; bounding box: 50×43×53 Å

Sequence (192 aa):
MTYLLLVLLIILLLFNLKLNRNDIIAPAVLFTFSFVISAFFAALYVGKWELFLHKNTFYVITFGVLEFSVVCAFIHFIVTFFRHSSYLREAWRPKIITISRIKLLIFAAFEILTIFYSIYAVVKLYHGSLLHFTDSINQYRNQNLFGNEKLSLPRLVTYLRLSVEAGGYWFGYILVNNYFLTANSIINPNRN

Secondary structure (DSSP, 8-state):
-HHHHHHHHHHHHHHHHHHTTT-TTSHHHHHHHHHHHHHHHHHHTTTTTT----HHHHHHHHHHHHHHHHHHHHHHHHHHHH--TTS-------------HHHHHHHHHHHHHHHHHHHHHHHHHTT--GGGHHHHHHHHHHHHHH-SS--PPPHHHHHHHHHHHHHHHHHHHHHHHHHHHHHHHHH-TT--